Protein AF-A0A3R7DXI3-F1 (afdb_monomer)

Organism: Aphanomyces astaci (NCBI:txid112090)

Foldseek 3Di:
DVVVVVVVLVVCVVPQADLAAEEDEDDDPVCCCVPDAVSVYKHKYFPPCVPPVCLVQPDPVNCCVPFQQPKAKKFWAQAPDAQAWDWDFDFDFDDPPPDPGDTDGDTDTDGHHTDIDIDGVNVQVVLCPDPLRQTHIDHPDPDQWFAWDDDDDFDDDDDDPVVRPRRPPGDGDDDPDPDDDDDDNADLVDGPCVVVVCSVSDDDHDDDDYHRMDMDNGPPDDDDDDDRGPIDTTHHD

Secondary structure (DSSP, 8-state):
-HHHHHHHHHHHHHHTS-SS-EEEE---HHHHIIIIITTT--EEEESTTTT-THHHH-SHHHHHHHHTT-EEEEEEESSS-SSEEEEEEEEEE--TTTS---EEEEEEEEEE-PEEEEEEHHHHHHHHH-TT-SSEEE-----S---EEEEEEE----TT-TTPPP-TT--PPPP------------TTS--TTT-GGGGG-------PPTT-EEE--TT-------SEEEEE----

Nearest PDB structures (foldseek):
  4qsz-assembly3_A  TM=7.345E-01  e=1.339E-11  Escherichia coli K-12
  4qu2-assembly1_A  TM=7.329E-01  e=3.381E-11  Mus musculus
  5nfo-assembly1_A  TM=7.356E-01  e=5.541E-11  Homo sapiens
  4qsz-assembly2_B  TM=7.133E-01  e=1.237E-10  Escherichia coli K-12
  5nfn-assembly1_B  TM=7.107E-01  e=1.791E-10  Homo sapiens

Sequence (237 aa):
MEQVFEQLSEDSKDFWTPRSIARIPQPTPLEFYRNYVSKNIPVIITNAMDSWPAMAKWTNEYLVDTLGETQVTVDVTPFGYGDAVVRHSIVHTWHPLTHPFQTTVGTDNVFVMPEERSMSFRDFLAILHDPCFDGVPYLSHQVHTSMSTHMKRLLSLPSRDPHMPVHPFTSIAMQDNNDLTPWIPVNPLHPQVEKYPLTKHLQPLVVTLEAGETLYLPSLWYHRATQLTETVAVNYW

InterPro domains:
  IPR003347 JmjC domain [PS51184] (114-237)
  IPR014710 RmlC-like jelly roll fold [G3DSA:2.60.120.10] (155-237)
  IPR041667 Cupin-like domain 8 [PF13621] (29-156)
  IPR041667 Cupin-like domain 8 [PF13621] (178-237)

Radius of gyration: 21.69 Å; Cα contacts (8 Å, |Δi|>4): 315; chains: 1; bounding box: 55×33×63 Å

Solvent-accessible surface area (backbone atoms only — not comparable to full-atom values): 15000 Å² total; per-residue (Å²): 110,68,69,56,54,53,49,51,53,51,50,43,48,77,76,68,50,71,94,62,76,51,78,40,65,72,64,55,73,66,54,42,37,68,70,21,60,80,63,62,44,52,36,33,31,34,70,72,35,76,86,41,66,60,81,81,49,74,42,71,68,48,46,39,74,75,37,20,85,41,77,40,63,34,32,34,20,57,78,68,57,56,78,33,68,43,82,42,80,42,74,48,76,62,68,78,88,81,50,79,90,51,77,48,78,44,77,43,79,40,80,36,70,50,48,78,41,81,43,33,43,41,56,50,53,52,50,66,69,37,90,80,50,70,40,34,66,45,78,74,70,85,52,91,38,58,43,42,44,77,47,96,46,81,52,78,77,62,86,80,52,94,76,58,77,79,33,93,87,48,74,91,78,86,72,101,65,90,80,84,78,93,72,78,81,71,47,87,92,63,62,54,40,93,84,40,61,74,52,75,71,66,76,84,84,84,83,84,84,53,63,44,36,41,75,49,75,40,89,92,63,87,82,82,88,82,62,60,35,50,66,49,50,57,34,86,132

pLDDT: mean 78.04, std 19.36, range [23.91, 98.38]

Mean predicted aligned error: 9.8 Å

Structure (mmCIF, N/CA/C/O backbone):
data_AF-A0A3R7DXI3-F1
#
_entry.id   AF-A0A3R7DXI3-F1
#
loop_
_atom_site.group_PDB
_atom_site.id
_atom_site.type_symbol
_atom_site.label_atom_id
_atom_site.label_alt_id
_atom_site.label_comp_id
_atom_site.label_asym_id
_atom_site.label_entity_id
_atom_site.label_seq_id
_atom_site.pdbx_PDB_ins_code
_atom_site.Cartn_x
_atom_site.Cartn_y
_atom_site.Cartn_z
_atom_site.occupancy
_atom_site.B_iso_or_equiv
_atom_site.auth_seq_id
_atom_site.auth_comp_id
_atom_site.auth_asym_id
_atom_site.auth_atom_id
_atom_site.pdbx_PDB_model_num
ATOM 1 N N . MET A 1 1 ? 32.280 9.862 7.379 1.00 73.00 1 MET A N 1
ATOM 2 C CA . MET A 1 1 ? 30.866 10.147 7.053 1.00 73.00 1 MET A CA 1
ATOM 3 C C . MET A 1 1 ? 30.046 8.862 7.066 1.00 73.00 1 MET A C 1
ATOM 5 O O . MET A 1 1 ? 29.070 8.819 7.789 1.00 73.00 1 MET A O 1
ATOM 9 N N . GLU A 1 2 ? 30.480 7.799 6.382 1.00 77.50 2 GLU A N 1
ATOM 10 C CA . GLU A 1 2 ? 29.805 6.486 6.394 1.00 77.50 2 GLU A CA 1
ATOM 11 C C . GLU A 1 2 ? 29.587 5.912 7.806 1.00 77.50 2 GLU A C 1
ATOM 13 O O . GLU A 1 2 ? 28.449 5.673 8.181 1.00 77.50 2 GLU A O 1
ATOM 18 N N . GLN A 1 3 ? 30.629 5.857 8.645 1.00 85.00 3 GLN A N 1
ATOM 19 C CA . GLN A 1 3 ? 30.520 5.427 10.053 1.00 85.00 3 GLN A CA 1
ATOM 20 C C . GLN A 1 3 ? 29.476 6.211 10.869 1.00 85.00 3 GLN A C 1
ATOM 22 O O . GLN A 1 3 ? 28.871 5.667 11.784 1.00 85.00 3 GLN A O 1
ATOM 27 N N . VAL A 1 4 ? 29.254 7.491 10.546 1.00 86.69 4 VAL A N 1
ATOM 28 C CA . VAL A 1 4 ? 28.257 8.325 11.240 1.00 86.69 4 VAL A CA 1
ATOM 29 C C . VAL A 1 4 ? 26.845 7.916 10.831 1.00 86.69 4 VAL A C 1
ATOM 31 O O . VAL A 1 4 ? 25.963 7.864 11.680 1.00 86.69 4 VAL A O 1
ATOM 34 N N . PHE A 1 5 ? 26.623 7.597 9.553 1.00 81.31 5 PHE A N 1
ATOM 35 C CA . PHE A 1 5 ? 25.333 7.091 9.084 1.00 81.31 5 PHE A CA 1
ATOM 36 C C . PHE A 1 5 ? 25.053 5.674 9.581 1.00 81.31 5 PHE A C 1
ATOM 38 O O . PHE A 1 5 ? 23.912 5.376 9.922 1.00 81.31 5 PHE A O 1
ATOM 45 N N . GLU A 1 6 ? 26.080 4.827 9.666 1.00 85.19 6 GLU A N 1
ATOM 46 C CA . GLU A 1 6 ? 25.963 3.505 10.284 1.00 85.19 6 GLU A CA 1
ATOM 47 C C . GLU A 1 6 ? 25.570 3.645 11.764 1.00 85.19 6 GLU A C 1
ATOM 49 O O . GLU A 1 6 ? 24.557 3.082 12.169 1.00 85.19 6 GLU A O 1
ATOM 54 N N . GLN A 1 7 ? 26.277 4.475 12.541 1.00 88.81 7 GLN A N 1
ATOM 55 C CA . GLN A 1 7 ? 25.940 4.715 13.949 1.00 88.81 7 GLN A CA 1
ATOM 56 C C . GLN A 1 7 ? 24.537 5.308 14.118 1.00 88.81 7 GLN A C 1
ATOM 58 O O . GLN A 1 7 ? 23.769 4.820 14.937 1.00 88.81 7 GLN A O 1
ATOM 63 N N . LEU A 1 8 ? 24.166 6.313 13.316 1.00 85.69 8 LEU A N 1
ATOM 64 C CA . LEU A 1 8 ? 22.824 6.897 13.352 1.00 85.69 8 LEU A CA 1
ATOM 65 C C . LEU A 1 8 ? 21.745 5.853 13.036 1.00 85.69 8 LEU A C 1
ATOM 67 O O . LEU A 1 8 ? 20.673 5.880 13.640 1.00 85.69 8 LEU A O 1
ATOM 71 N N . SER A 1 9 ? 22.012 4.945 12.092 1.00 85.00 9 SER A N 1
ATOM 72 C CA . SER A 1 9 ? 21.106 3.843 11.773 1.00 85.00 9 SER A CA 1
ATOM 73 C C . SER A 1 9 ? 20.936 2.904 12.966 1.00 85.00 9 SER A C 1
ATOM 75 O O . SER A 1 9 ? 19.801 2.570 13.290 1.00 85.00 9 SER A O 1
ATOM 77 N N . GLU A 1 10 ? 22.023 2.524 13.642 1.00 86.94 10 GLU A N 1
ATOM 78 C CA . GLU A 1 10 ? 21.968 1.678 14.843 1.00 86.94 10 GLU A CA 1
ATOM 79 C C . GLU A 1 10 ? 21.270 2.377 16.022 1.00 86.94 10 GLU A C 1
ATOM 81 O O . GLU A 1 10 ? 20.327 1.825 16.585 1.00 86.94 10 GLU A O 1
ATOM 86 N N . ASP A 1 11 ? 21.602 3.635 16.317 1.00 90.50 11 ASP A N 1
ATOM 87 C CA . ASP A 1 11 ? 20.950 4.405 17.385 1.00 90.50 11 ASP A CA 1
ATOM 88 C C . ASP A 1 11 ? 19.443 4.567 17.123 1.00 90.50 11 ASP A C 1
ATOM 90 O O . ASP A 1 11 ? 18.608 4.406 18.016 1.00 90.50 11 ASP A O 1
ATOM 94 N N . SER A 1 12 ? 19.061 4.838 15.870 1.00 86.44 12 SER A N 1
ATOM 95 C CA . SER A 1 12 ? 17.647 4.943 15.490 1.00 86.44 12 SER A CA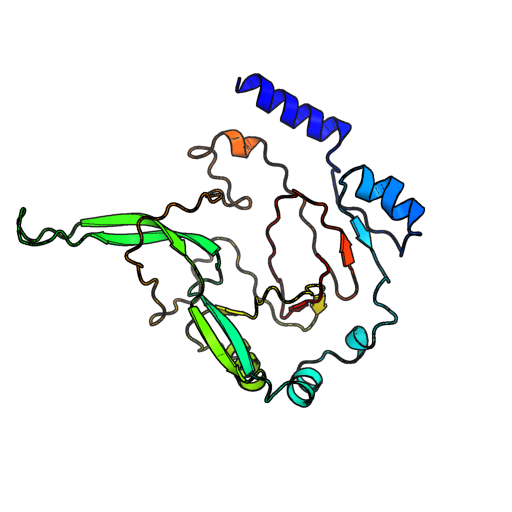 1
ATOM 96 C C . SER A 1 12 ? 16.904 3.620 15.685 1.00 86.44 12 SER A C 1
ATOM 98 O O . SER A 1 12 ? 15.709 3.635 15.989 1.00 86.44 12 SER A O 1
ATOM 100 N N . LYS A 1 13 ? 17.576 2.475 15.527 1.00 82.69 13 LYS A N 1
ATOM 101 C CA . LYS A 1 13 ? 16.990 1.150 15.783 1.00 82.69 13 LYS A CA 1
ATOM 102 C C . LYS A 1 13 ? 16.819 0.886 17.273 1.00 82.69 13 LYS A C 1
ATOM 104 O O . LYS A 1 13 ? 15.782 0.366 17.675 1.00 82.69 13 LYS A O 1
ATOM 109 N N . ASP A 1 14 ? 17.804 1.258 18.080 1.00 86.88 14 ASP A N 1
ATOM 110 C CA . ASP A 1 14 ? 17.789 0.978 19.515 1.00 86.88 14 ASP A CA 1
ATOM 111 C C . ASP A 1 14 ? 16.786 1.849 20.279 1.00 86.88 14 ASP A C 1
ATOM 113 O O . ASP A 1 14 ? 16.153 1.373 21.225 1.00 86.88 14 ASP A O 1
ATOM 117 N N . PHE A 1 15 ? 16.603 3.107 19.863 1.00 86.38 15 PHE A N 1
ATOM 118 C CA . PHE A 1 15 ? 15.808 4.075 20.625 1.00 86.38 15 PHE A CA 1
ATOM 119 C C . PHE A 1 15 ? 14.428 4.391 20.048 1.00 86.38 15 PHE A C 1
ATOM 121 O O . PHE A 1 15 ? 13.527 4.746 20.812 1.00 86.38 15 PHE A O 1
ATOM 128 N N . TRP A 1 16 ? 14.249 4.314 18.727 1.00 86.38 16 TRP A N 1
ATOM 129 C CA . TRP A 1 16 ? 13.057 4.863 18.071 1.00 86.38 16 TRP A CA 1
ATOM 130 C C . TRP A 1 16 ? 12.286 3.845 17.229 1.00 86.38 16 TRP A C 1
ATOM 132 O O . TRP A 1 16 ? 11.064 3.744 17.357 1.00 86.38 16 TRP A O 1
ATOM 142 N N . THR A 1 17 ? 12.979 3.085 16.381 1.00 83.12 17 THR A N 1
ATOM 143 C CA . THR A 1 17 ? 12.336 2.205 15.401 1.00 83.12 17 THR A CA 1
ATOM 144 C C . THR A 1 17 ? 11.683 1.022 16.117 1.00 83.12 17 THR A C 1
ATOM 146 O O . THR A 1 17 ? 12.371 0.253 16.794 1.00 83.12 17 THR A O 1
ATOM 149 N N . PRO A 1 18 ? 10.362 0.820 15.988 1.00 86.19 18 PRO A N 1
ATOM 150 C CA . PRO A 1 18 ? 9.718 -0.328 16.604 1.00 86.19 18 PRO A CA 1
ATOM 151 C C . PRO A 1 18 ? 10.205 -1.619 15.935 1.00 86.19 18 PRO A C 1
ATOM 153 O O . PRO A 1 18 ? 10.337 -1.679 14.720 1.00 86.19 18 PRO A O 1
ATOM 156 N N . ARG A 1 19 ? 10.415 -2.690 16.709 1.00 86.81 19 ARG A N 1
ATOM 157 C CA . ARG A 1 19 ? 10.810 -4.009 16.163 1.00 86.81 19 ARG A CA 1
ATOM 158 C C . ARG A 1 19 ? 9.666 -4.752 15.464 1.00 86.81 19 ARG A C 1
ATOM 160 O O . ARG A 1 19 ? 9.894 -5.733 14.768 1.00 86.81 19 ARG A O 1
ATOM 167 N N . SER A 1 20 ? 8.432 -4.319 15.703 1.00 90.19 20 SER A N 1
ATOM 168 C CA . SER A 1 20 ? 7.214 -4.860 15.100 1.00 90.19 20 SER A CA 1
ATOM 169 C C . SER A 1 20 ? 6.115 -3.803 15.139 1.00 90.19 20 SER A C 1
ATOM 171 O O . SER A 1 20 ? 6.143 -2.919 15.997 1.00 90.19 20 SER A O 1
ATOM 173 N N . ILE A 1 21 ? 5.143 -3.900 14.236 1.00 92.62 21 ILE A N 1
ATOM 174 C CA . ILE A 1 21 ? 3.999 -2.987 14.213 1.00 92.62 21 ILE A CA 1
ATOM 175 C C . ILE A 1 21 ? 2.939 -3.506 15.187 1.00 92.62 21 ILE A C 1
ATOM 177 O O . ILE A 1 21 ? 2.447 -4.628 15.050 1.00 92.62 21 ILE A O 1
ATOM 181 N N . ALA A 1 22 ? 2.606 -2.692 16.189 1.00 95.62 22 ALA A N 1
ATOM 182 C CA . ALA A 1 22 ? 1.600 -3.039 17.185 1.00 95.62 22 ALA A CA 1
ATOM 183 C C . ALA A 1 22 ? 0.188 -3.054 16.577 1.00 95.62 22 ALA A C 1
ATOM 185 O O . ALA A 1 22 ? -0.103 -2.298 15.651 1.00 95.62 22 ALA A O 1
ATOM 186 N N . ARG A 1 23 ? -0.690 -3.881 17.152 1.00 97.19 23 ARG A N 1
ATOM 187 C CA . ARG A 1 23 ? -2.136 -3.892 16.900 1.00 97.19 23 ARG A CA 1
ATOM 188 C C . ARG A 1 23 ? -2.865 -3.415 18.144 1.00 97.19 23 ARG A C 1
ATOM 190 O O . ARG A 1 23 ? -2.630 -3.956 19.224 1.00 97.19 23 ARG A O 1
ATOM 197 N N . ILE A 1 24 ? -3.725 -2.417 18.001 1.00 97.00 24 ILE A N 1
ATOM 198 C CA . ILE A 1 24 ? -4.503 -1.841 19.102 1.00 97.00 24 ILE A CA 1
ATOM 199 C C . ILE A 1 24 ? -5.972 -1.695 18.704 1.00 97.00 24 ILE A C 1
ATOM 201 O O . ILE A 1 24 ? -6.239 -1.462 17.529 1.00 97.00 24 ILE A O 1
ATOM 205 N N . PRO A 1 25 ? -6.926 -1.762 19.650 1.00 95.94 25 PRO A N 1
ATOM 206 C CA . PRO A 1 25 ? -8.286 -1.307 19.379 1.00 95.94 25 PRO A CA 1
ATOM 207 C C . PRO A 1 25 ? -8.305 0.205 19.121 1.00 95.94 25 PRO A C 1
ATOM 209 O O . PRO A 1 25 ? -7.321 0.901 19.382 1.00 95.94 25 PRO A O 1
ATOM 212 N N . GLN A 1 26 ? -9.442 0.721 18.653 1.00 93.88 26 GLN A N 1
ATOM 213 C CA . GLN A 1 26 ? -9.630 2.144 18.371 1.00 93.88 26 GLN A CA 1
ATOM 214 C C . GLN A 1 26 ? -9.197 3.042 19.557 1.00 93.88 26 GLN A C 1
ATOM 216 O O . GLN A 1 26 ? -9.842 3.016 20.609 1.00 93.88 26 GLN A O 1
ATOM 221 N N . PRO A 1 27 ? -8.118 3.839 19.410 1.00 96.06 27 PRO A N 1
ATOM 222 C CA . PRO A 1 27 ? -7.635 4.719 20.471 1.00 96.06 27 PRO A CA 1
ATOM 223 C C . PRO A 1 27 ? -8.471 5.999 20.566 1.00 96.06 27 PRO A C 1
ATOM 225 O O . PRO A 1 27 ? -9.091 6.434 19.592 1.00 96.06 27 PRO A O 1
ATOM 228 N N . THR A 1 28 ? -8.415 6.683 21.711 1.00 97.38 28 THR A N 1
ATOM 229 C CA . THR A 1 28 ? -8.866 8.083 21.767 1.00 97.38 28 THR A CA 1
ATOM 230 C C . THR A 1 28 ? -7.930 8.987 20.945 1.00 97.38 28 THR A C 1
ATOM 232 O O . THR A 1 28 ? -6.746 8.668 20.793 1.00 97.38 28 THR A O 1
ATOM 235 N N . PRO A 1 29 ? -8.388 10.162 20.461 1.00 97.88 29 PRO A N 1
ATOM 236 C CA . PRO A 1 29 ? -7.526 11.084 19.713 1.00 97.88 29 PRO A CA 1
ATOM 237 C C . PRO A 1 29 ? -6.240 11.477 20.459 1.00 97.88 29 PRO A C 1
ATOM 239 O O . PRO A 1 29 ? -5.170 11.561 19.857 1.00 97.88 29 PRO A O 1
ATOM 242 N N . LEU A 1 30 ? -6.322 11.670 21.781 1.00 98.31 30 LEU A N 1
ATOM 243 C CA . LEU A 1 30 ? -5.166 12.019 22.610 1.00 98.31 30 LEU A CA 1
ATOM 244 C C . LEU A 1 30 ? -4.158 10.867 22.708 1.00 98.31 30 LEU A C 1
ATOM 246 O O . LEU A 1 30 ? -2.953 11.096 22.609 1.00 98.31 30 LEU A O 1
ATOM 250 N N . GLU A 1 31 ? -4.632 9.635 22.901 1.00 98.19 31 GLU A N 1
ATOM 251 C CA . GLU A 1 31 ? -3.766 8.453 22.935 1.00 98.19 31 GLU A CA 1
ATOM 252 C C . GLU A 1 31 ? -3.105 8.216 21.586 1.00 98.19 31 GLU A C 1
ATOM 254 O O . GLU A 1 31 ? -1.897 7.984 21.542 1.00 98.19 31 GLU A O 1
ATOM 259 N N . PHE A 1 32 ? -3.872 8.333 20.500 1.00 97.75 32 PHE A N 1
ATOM 260 C CA . PHE A 1 32 ? -3.355 8.188 19.148 1.00 97.75 32 PHE A CA 1
ATOM 261 C C . PHE A 1 32 ? -2.238 9.195 18.871 1.00 97.75 32 PHE A C 1
ATOM 263 O O . PHE A 1 32 ? -1.136 8.815 18.464 1.00 97.75 32 PHE A O 1
ATOM 270 N N . TYR A 1 33 ? -2.486 10.471 19.183 1.00 98.38 33 TYR A N 1
ATOM 271 C CA . TYR A 1 33 ? -1.501 11.519 18.971 1.00 98.38 33 TYR A CA 1
ATOM 272 C C . TYR A 1 33 ? -0.240 11.298 19.812 1.00 98.38 33 TYR A C 1
ATOM 274 O O . TYR A 1 33 ? 0.858 11.234 19.267 1.00 98.38 33 TYR A O 1
ATOM 282 N N . ARG A 1 34 ? -0.392 11.131 21.132 1.00 98.06 34 ARG A N 1
ATOM 283 C CA . ARG A 1 34 ? 0.728 11.007 22.080 1.00 98.06 34 ARG A CA 1
ATOM 284 C C . ARG A 1 34 ? 1.579 9.761 21.837 1.00 98.06 34 ARG A C 1
ATOM 286 O O . ARG A 1 34 ? 2.792 9.790 22.046 1.00 98.06 34 ARG A O 1
ATOM 293 N N . ASN A 1 35 ? 0.945 8.640 21.501 1.00 96.50 35 ASN A N 1
ATOM 294 C CA . ASN A 1 35 ? 1.631 7.353 21.456 1.00 96.50 35 ASN A CA 1
ATOM 295 C C . ASN A 1 35 ? 2.174 7.016 20.062 1.00 96.50 35 ASN A C 1
ATOM 297 O O . ASN A 1 35 ? 3.165 6.294 19.998 1.00 96.50 35 ASN A O 1
ATOM 301 N N . TYR A 1 36 ? 1.579 7.549 18.988 1.00 96.06 36 TYR A N 1
ATOM 302 C CA . TYR A 1 36 ? 1.916 7.161 17.613 1.00 96.06 36 TYR A CA 1
ATOM 303 C C . TYR A 1 36 ? 2.258 8.356 16.730 1.00 96.06 36 TYR A C 1
ATOM 305 O O . TYR A 1 36 ? 3.366 8.406 16.198 1.00 96.06 36 TYR A O 1
ATOM 313 N N . VAL A 1 37 ? 1.374 9.354 16.616 1.00 96.81 37 VAL A N 1
ATOM 314 C CA . VAL A 1 37 ? 1.595 10.488 15.697 1.00 96.81 37 VAL A CA 1
ATOM 315 C C . VAL A 1 37 ? 2.815 11.311 16.100 1.00 96.81 37 VAL A C 1
ATOM 317 O O . VAL A 1 37 ? 3.744 11.449 15.309 1.00 96.81 37 VAL A O 1
ATOM 320 N N . SER A 1 38 ? 2.871 11.789 17.347 1.00 96.81 38 SER A N 1
ATOM 321 C CA . SER A 1 38 ? 3.967 12.635 17.838 1.00 96.81 38 SER A CA 1
ATOM 322 C C . SER A 1 38 ? 5.306 11.905 17.912 1.00 96.81 38 SER A C 1
ATOM 324 O O . SER A 1 38 ? 6.350 12.542 18.005 1.00 96.81 38 SER A O 1
ATOM 326 N N . LYS A 1 39 ? 5.276 10.569 17.919 1.00 95.00 39 LYS A N 1
ATOM 327 C CA . LYS A 1 39 ? 6.467 9.717 17.918 1.00 95.00 39 LYS A CA 1
ATOM 328 C C . LYS A 1 39 ? 6.825 9.213 16.522 1.00 95.00 39 LYS A C 1
ATOM 330 O O . LYS A 1 39 ? 7.866 8.590 16.386 1.00 95.00 39 LYS A O 1
ATOM 335 N N . ASN A 1 40 ? 5.992 9.476 15.511 1.00 94.94 40 ASN A N 1
ATOM 336 C CA . ASN A 1 40 ? 6.144 8.974 14.145 1.00 94.94 40 ASN A CA 1
ATOM 337 C C . ASN A 1 40 ? 6.261 7.431 14.081 1.00 94.94 40 ASN A C 1
ATOM 339 O O . ASN A 1 40 ? 7.052 6.887 13.323 1.00 94.94 40 ASN A O 1
ATOM 343 N N . ILE A 1 41 ? 5.465 6.717 14.885 1.00 94.38 41 ILE A N 1
ATOM 344 C CA . ILE A 1 41 ? 5.487 5.246 14.980 1.00 94.38 41 ILE A CA 1
ATOM 345 C C . ILE A 1 41 ? 4.246 4.657 14.288 1.00 94.38 41 ILE A C 1
ATOM 347 O O . ILE A 1 41 ? 3.133 5.069 14.629 1.00 94.38 41 ILE A O 1
ATOM 351 N N . PRO A 1 42 ? 4.395 3.693 13.357 1.00 94.56 42 PRO A N 1
ATOM 352 C CA . PRO A 1 42 ? 3.268 3.035 12.707 1.00 94.56 42 PRO A CA 1
ATOM 353 C C . PRO A 1 42 ? 2.499 2.142 13.679 1.00 94.56 42 PRO A C 1
ATOM 355 O O . PRO A 1 42 ? 3.070 1.545 14.596 1.00 94.56 42 PRO A O 1
ATOM 358 N N . VAL A 1 43 ? 1.195 2.009 13.452 1.00 96.00 43 VAL A N 1
ATOM 359 C CA . VAL A 1 43 ? 0.330 1.135 14.251 1.00 96.00 43 VAL A CA 1
ATOM 360 C C . VAL A 1 43 ? -0.842 0.629 13.427 1.00 96.00 43 VAL A C 1
ATOM 362 O O . VAL A 1 43 ? -1.369 1.351 12.585 1.00 96.00 43 VAL A O 1
ATOM 365 N N . ILE A 1 44 ? -1.263 -0.603 13.688 1.00 96.62 44 ILE A N 1
ATOM 366 C CA . ILE A 1 44 ? -2.517 -1.142 13.176 1.00 96.62 44 ILE A CA 1
ATOM 367 C C . ILE A 1 44 ? -3.620 -0.898 14.199 1.00 96.62 44 ILE A C 1
ATOM 369 O O . ILE A 1 44 ? -3.499 -1.271 15.366 1.00 96.62 44 ILE A O 1
ATOM 373 N N . ILE A 1 45 ? -4.708 -0.295 13.743 1.00 96.69 45 ILE A N 1
ATOM 374 C CA . ILE A 1 45 ? -5.926 -0.078 14.506 1.00 96.69 45 ILE A CA 1
ATOM 375 C C . ILE A 1 45 ? -6.926 -1.156 14.086 1.00 96.69 45 ILE A C 1
ATOM 377 O O . ILE A 1 45 ? -7.340 -1.219 12.929 1.00 96.69 45 ILE A O 1
ATOM 381 N N . THR A 1 46 ? -7.295 -2.020 15.023 1.00 95.00 46 THR A N 1
ATOM 382 C CA . THR A 1 46 ? -8.314 -3.051 14.842 1.00 95.00 46 THR A CA 1
ATOM 383 C C . THR A 1 46 ? -9.695 -2.492 15.174 1.00 95.00 46 THR A C 1
ATOM 385 O O . THR A 1 46 ? -9.831 -1.539 15.949 1.00 95.00 46 THR A O 1
ATOM 388 N N . ASN A 1 47 ? -10.732 -3.095 14.591 1.00 88.56 47 ASN A N 1
ATOM 389 C CA . ASN A 1 47 ? -12.147 -2.798 14.843 1.00 88.56 47 ASN A CA 1
ATOM 390 C C . ASN A 1 47 ? -12.595 -1.368 14.471 1.00 88.56 47 ASN A C 1
ATOM 392 O O . ASN A 1 47 ? -13.720 -0.969 14.767 1.00 88.56 47 ASN A O 1
ATOM 396 N N . ALA A 1 48 ? -11.742 -0.574 13.813 1.00 87.12 48 ALA A N 1
ATOM 397 C CA . ALA A 1 48 ? -12.073 0.792 13.395 1.00 87.12 48 ALA A CA 1
ATOM 398 C C . ALA A 1 48 ? -13.182 0.833 12.327 1.00 87.12 48 ALA A C 1
ATOM 400 O O . ALA A 1 48 ? -13.843 1.857 12.151 1.00 87.12 48 ALA A O 1
ATOM 401 N N . MET A 1 49 ? -13.381 -0.289 11.632 1.00 88.25 49 MET A N 1
ATOM 402 C CA . MET A 1 49 ? -14.266 -0.419 10.476 1.00 88.25 49 MET A CA 1
ATOM 403 C C . MET A 1 49 ? -15.503 -1.258 10.737 1.00 88.25 49 MET A C 1
ATOM 405 O O . MET A 1 49 ? -16.327 -1.391 9.841 1.00 88.25 49 MET A O 1
ATOM 409 N N . ASP A 1 50 ? -15.666 -1.823 11.932 1.00 88.56 50 ASP A N 1
ATOM 410 C CA . ASP A 1 50 ? -16.738 -2.789 12.207 1.00 88.56 50 ASP A CA 1
ATOM 411 C C . ASP A 1 50 ? -18.136 -2.204 11.946 1.00 88.56 50 ASP A C 1
ATOM 413 O O . ASP A 1 50 ? -19.072 -2.922 11.602 1.00 88.56 50 ASP A O 1
ATOM 417 N N . SER A 1 51 ? -18.279 -0.883 12.077 1.00 90.38 51 SER A N 1
ATOM 418 C CA . SER A 1 51 ? -19.521 -0.149 11.815 1.00 90.38 51 SER A CA 1
ATOM 419 C C . SER A 1 51 ? -19.735 0.231 10.345 1.00 90.38 51 SER A C 1
ATOM 421 O O . SER A 1 51 ? -20.804 0.736 9.994 1.00 90.38 51 SER A O 1
ATOM 423 N N . TRP A 1 52 ? -18.748 0.023 9.471 1.00 92.50 52 TRP A N 1
ATOM 424 C CA . TRP A 1 52 ? -18.826 0.447 8.080 1.00 92.50 52 TRP A CA 1
ATOM 425 C C . TRP A 1 52 ? -19.651 -0.540 7.256 1.00 92.50 52 TRP A C 1
ATOM 427 O O . TRP A 1 52 ? -19.326 -1.729 7.214 1.00 92.50 52 TRP A O 1
ATOM 437 N N . PRO A 1 53 ? -20.652 -0.067 6.487 1.00 93.69 53 PRO A N 1
ATOM 438 C CA . PRO A 1 53 ? -21.428 -0.938 5.607 1.00 93.69 53 PRO A CA 1
ATOM 439 C C . PRO A 1 53 ? -20.568 -1.706 4.597 1.00 93.69 53 PRO A C 1
ATOM 441 O O . PRO A 1 53 ? -20.950 -2.799 4.191 1.00 93.69 53 PRO A O 1
ATOM 444 N N . ALA A 1 54 ? -19.413 -1.151 4.210 1.00 90.25 54 ALA A N 1
ATOM 445 C CA . ALA A 1 54 ? -18.457 -1.777 3.300 1.00 90.25 54 ALA A CA 1
ATOM 446 C C . ALA A 1 54 ? -18.030 -3.177 3.765 1.00 90.25 54 ALA A C 1
ATOM 448 O O . ALA A 1 54 ? -17.971 -4.085 2.942 1.00 90.25 54 ALA A O 1
ATOM 449 N N . MET A 1 55 ? -17.856 -3.383 5.077 1.00 90.50 55 MET A N 1
ATOM 450 C CA . MET A 1 55 ? -17.435 -4.672 5.641 1.00 90.50 55 MET A CA 1
ATOM 451 C C . MET A 1 55 ? -18.421 -5.809 5.357 1.00 90.50 55 MET A C 1
ATOM 453 O O . MET A 1 55 ? -18.019 -6.967 5.294 1.00 90.50 55 MET A O 1
ATOM 457 N N . ALA A 1 56 ? -19.703 -5.485 5.178 1.00 91.75 56 ALA A N 1
ATOM 458 C CA . ALA A 1 56 ? -20.743 -6.455 4.847 1.00 91.75 56 ALA A CA 1
ATOM 459 C C . ALA A 1 56 ? -21.148 -6.424 3.366 1.00 91.75 56 ALA A C 1
ATOM 461 O O . ALA A 1 56 ? -21.658 -7.417 2.853 1.00 91.75 56 ALA A O 1
ATOM 462 N N . LYS A 1 57 ? -20.989 -5.278 2.696 1.00 93.81 57 LYS A N 1
ATOM 463 C CA . LYS A 1 57 ? -21.530 -5.055 1.352 1.00 93.81 57 LYS A CA 1
ATOM 464 C C . LYS A 1 57 ? -20.533 -5.284 0.235 1.00 93.81 57 LYS A C 1
ATOM 466 O O . LYS A 1 57 ? -20.968 -5.683 -0.830 1.00 93.81 57 LYS A O 1
ATOM 471 N N . TRP A 1 58 ? -19.250 -4.984 0.418 1.00 93.50 58 TRP A N 1
ATOM 472 C CA . TRP A 1 58 ? -18.290 -4.937 -0.689 1.00 93.50 58 TRP A CA 1
ATOM 473 C C . TRP A 1 58 ? -17.840 -6.332 -1.128 1.00 93.50 58 TRP A C 1
ATOM 475 O O . TRP A 1 58 ? -16.718 -6.757 -0.877 1.00 93.50 58 TRP A O 1
ATOM 485 N N . THR A 1 59 ? -18.748 -7.034 -1.798 1.00 91.62 59 THR A N 1
ATOM 486 C CA . THR A 1 59 ? -18.455 -8.214 -2.609 1.00 91.62 59 THR A CA 1
ATOM 487 C C . THR A 1 59 ? -18.351 -7.816 -4.080 1.00 91.62 59 THR A C 1
ATOM 489 O O . THR A 1 59 ? -18.851 -6.760 -4.477 1.00 91.62 59 THR A O 1
ATOM 492 N N . ASN A 1 60 ? -17.759 -8.671 -4.912 1.00 90.62 60 ASN A N 1
ATOM 493 C CA . ASN A 1 60 ? -17.681 -8.436 -6.354 1.00 90.62 60 ASN A CA 1
ATOM 494 C C . ASN A 1 60 ? -19.065 -8.236 -6.975 1.00 90.62 60 ASN A C 1
ATOM 496 O O . ASN A 1 60 ? -19.243 -7.333 -7.783 1.00 90.62 60 ASN A O 1
ATOM 500 N N . GLU A 1 61 ? -20.070 -9.004 -6.553 1.00 93.00 61 GLU A N 1
ATOM 501 C CA . GLU A 1 61 ? -21.444 -8.864 -7.042 1.00 93.00 61 GLU A CA 1
ATOM 502 C C . GLU A 1 61 ? -22.017 -7.486 -6.707 1.00 93.00 61 GLU A C 1
ATOM 504 O O . GLU A 1 61 ? -22.562 -6.819 -7.582 1.00 93.00 61 GLU A O 1
ATOM 509 N N . TYR A 1 62 ? -21.854 -7.034 -5.460 1.00 94.44 62 TYR A N 1
ATOM 510 C CA . TYR A 1 62 ? -22.315 -5.712 -5.040 1.00 94.44 62 TYR A CA 1
ATOM 511 C C . TYR A 1 62 ? -21.592 -4.592 -5.788 1.00 94.44 62 TYR A C 1
ATOM 513 O O . TYR A 1 62 ? -22.223 -3.621 -6.203 1.00 94.44 62 TYR A O 1
ATOM 521 N N . LEU A 1 63 ? -20.273 -4.708 -5.958 1.00 93.62 63 LEU A N 1
ATOM 522 C CA . LEU A 1 63 ? -19.477 -3.697 -6.649 1.00 93.62 63 LEU A CA 1
ATOM 523 C C . LEU A 1 63 ? -19.826 -3.643 -8.138 1.00 93.62 63 LEU A C 1
ATOM 525 O O . LEU A 1 63 ? -19.950 -2.554 -8.683 1.00 93.62 63 LEU A O 1
ATOM 529 N N . VAL A 1 64 ? -20.067 -4.782 -8.784 1.00 93.94 64 VAL A N 1
ATOM 530 C CA . VAL A 1 64 ? -20.546 -4.832 -10.171 1.00 93.94 64 VAL A CA 1
ATOM 531 C C . VAL A 1 64 ? -21.953 -4.246 -10.306 1.00 93.94 64 VAL A C 1
ATOM 533 O O . VAL A 1 64 ? -22.207 -3.508 -11.254 1.00 93.94 64 VAL A O 1
ATOM 536 N N . ASP A 1 65 ? -22.868 -4.549 -9.386 1.00 97.00 65 ASP A N 1
ATOM 537 C CA . ASP A 1 65 ? -24.231 -3.999 -9.401 1.00 97.00 65 ASP A CA 1
ATOM 538 C C . ASP A 1 65 ? -24.234 -2.479 -9.172 1.00 97.00 65 ASP A C 1
ATOM 540 O O . ASP A 1 65 ? -24.929 -1.733 -9.856 1.00 97.00 65 ASP A O 1
ATOM 544 N N . THR A 1 66 ? -23.389 -2.005 -8.252 1.00 95.94 66 THR A N 1
ATOM 545 C CA . THR A 1 66 ? -23.331 -0.590 -7.855 1.00 95.94 66 THR A CA 1
ATOM 546 C C . THR A 1 66 ? -22.508 0.264 -8.821 1.00 95.94 66 THR A C 1
ATOM 548 O O . THR A 1 66 ? -22.887 1.393 -9.121 1.00 95.94 66 THR A O 1
ATOM 551 N N . LEU A 1 67 ? -21.355 -0.241 -9.269 1.00 94.69 67 LEU A N 1
ATOM 552 C CA . LEU A 1 67 ? -20.340 0.517 -10.006 1.00 94.69 67 LEU A CA 1
ATOM 553 C C . LEU A 1 67 ? -20.110 0.005 -11.425 1.00 94.69 67 LEU A C 1
ATOM 555 O O . LEU A 1 67 ? -19.333 0.629 -12.133 1.00 94.69 67 LEU A O 1
ATOM 559 N N . GLY A 1 68 ? -20.751 -1.081 -11.865 1.00 95.12 68 GLY A N 1
ATOM 560 C CA . GLY A 1 68 ? -20.393 -1.789 -13.100 1.00 95.12 68 GLY A CA 1
ATOM 561 C C . GLY A 1 68 ? -20.233 -0.898 -14.332 1.00 95.12 68 GLY A C 1
ATOM 562 O O . GLY A 1 68 ? -19.250 -1.043 -15.048 1.00 95.12 68 GLY A O 1
ATOM 563 N N . GLU A 1 69 ? -21.135 0.065 -14.526 1.00 97.31 69 GLU A N 1
ATOM 564 C CA . GLU A 1 69 ? -21.123 0.992 -15.673 1.00 97.31 69 GLU A CA 1
ATOM 565 C C . GLU A 1 69 ? -20.275 2.258 -15.434 1.00 97.31 69 GLU A C 1
ATOM 567 O O . GLU A 1 69 ? -20.192 3.139 -16.288 1.00 97.31 69 GLU A O 1
ATOM 572 N N . THR A 1 70 ? -19.661 2.388 -14.257 1.00 96.25 70 THR A N 1
ATOM 573 C CA . THR A 1 70 ? -18.803 3.526 -13.913 1.00 96.25 70 THR A CA 1
ATOM 574 C C . THR A 1 70 ? -17.503 3.408 -14.685 1.00 96.25 70 THR A C 1
ATOM 576 O O . THR A 1 70 ? -16.810 2.396 -14.588 1.00 96.25 70 THR A O 1
ATOM 579 N N . GLN A 1 71 ? -17.153 4.457 -15.426 1.00 95.75 71 GLN A N 1
ATOM 580 C CA . GLN A 1 71 ? -15.855 4.542 -16.080 1.00 95.75 71 GLN A CA 1
ATOM 581 C C . GLN A 1 71 ? -14.761 4.736 -15.032 1.00 95.75 71 GLN A C 1
ATOM 583 O O . GLN A 1 71 ? -14.805 5.676 -14.238 1.00 95.75 71 GLN A O 1
ATOM 588 N N . VAL A 1 72 ? -13.769 3.858 -15.070 1.00 93.00 72 VAL A N 1
ATOM 589 C CA . VAL A 1 72 ? -12.578 3.895 -14.228 1.00 93.00 72 VAL A CA 1
ATOM 590 C C . VAL A 1 72 ? -11.333 3.922 -15.104 1.00 93.00 72 VAL A C 1
ATOM 592 O O . VAL A 1 72 ? -11.356 3.491 -16.260 1.00 93.00 72 VAL A O 1
ATOM 595 N N . THR A 1 73 ? -10.245 4.445 -14.551 1.00 92.25 73 THR A N 1
ATOM 596 C CA . THR A 1 73 ? -8.921 4.368 -15.165 1.00 92.25 73 THR A CA 1
ATOM 597 C C . THR A 1 73 ? -8.170 3.208 -14.532 1.00 92.25 73 THR A C 1
ATOM 599 O O . THR A 1 73 ? -7.953 3.196 -13.321 1.00 92.25 73 THR A O 1
ATOM 602 N N . VAL A 1 74 ? -7.820 2.229 -15.357 1.00 91.00 74 VAL A N 1
ATOM 603 C CA . VAL A 1 74 ? -7.120 1.001 -14.988 1.00 91.00 74 VAL A CA 1
ATOM 604 C C . VAL A 1 74 ? -5.681 1.097 -15.447 1.00 91.00 74 VAL A C 1
ATOM 606 O O . VAL A 1 74 ? -5.422 1.363 -16.620 1.00 91.00 74 VAL A O 1
ATOM 609 N N . ASP A 1 75 ? -4.770 0.809 -14.532 1.00 90.31 75 ASP A N 1
ATOM 610 C CA . ASP A 1 75 ? -3.354 0.665 -14.816 1.00 90.31 75 ASP A CA 1
ATOM 611 C C . ASP A 1 75 ? -3.075 -0.754 -15.294 1.00 90.31 75 ASP A C 1
ATOM 613 O O . ASP A 1 75 ? -3.496 -1.730 -14.668 1.00 90.31 75 ASP A O 1
ATOM 617 N N . VAL A 1 76 ? -2.342 -0.882 -16.394 1.00 88.56 76 VAL A N 1
ATOM 618 C CA . VAL A 1 76 ? -1.890 -2.168 -16.919 1.00 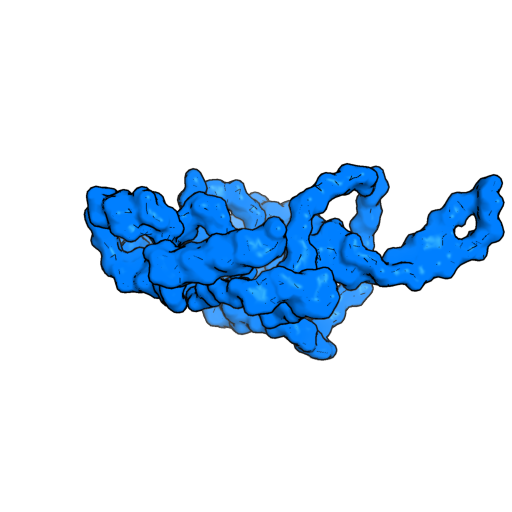88.56 76 VAL A CA 1
ATOM 619 C C . VAL A 1 76 ? -0.374 -2.159 -17.009 1.00 88.56 76 VAL A C 1
ATOM 621 O O . VAL A 1 76 ? 0.239 -1.268 -17.594 1.00 88.56 76 VAL A O 1
ATOM 624 N N . THR A 1 77 ? 0.248 -3.177 -16.419 1.00 84.62 77 THR A N 1
ATOM 625 C CA . THR A 1 77 ? 1.703 -3.364 -16.473 1.00 84.62 77 THR A CA 1
ATOM 626 C C . THR A 1 77 ? 2.035 -4.779 -16.932 1.00 84.62 77 THR A C 1
ATOM 628 O O . THR A 1 77 ? 1.281 -5.699 -16.626 1.00 84.62 77 THR A O 1
ATOM 631 N N . PRO A 1 78 ? 3.180 -5.019 -17.589 1.00 79.44 78 PRO A N 1
ATOM 632 C CA . PRO A 1 78 ? 3.552 -6.378 -17.969 1.00 79.44 78 PRO A CA 1
ATOM 633 C C . PRO A 1 78 ? 3.845 -7.282 -16.763 1.00 79.44 78 PRO A C 1
ATOM 635 O O . PRO A 1 78 ? 3.814 -8.495 -16.890 1.00 79.44 78 PRO A O 1
ATOM 638 N N . PHE A 1 79 ? 4.186 -6.720 -15.599 1.00 78.25 79 PHE A N 1
ATOM 639 C CA . PHE A 1 79 ? 4.780 -7.487 -14.496 1.00 78.25 79 PHE A CA 1
ATOM 640 C C . PHE A 1 79 ? 4.174 -7.204 -13.115 1.00 78.25 79 PHE A C 1
ATOM 642 O O . PHE A 1 79 ? 4.655 -7.742 -12.119 1.00 78.25 79 PHE A O 1
ATOM 649 N N . GLY A 1 80 ? 3.162 -6.338 -13.031 1.00 79.56 80 GLY A N 1
ATOM 650 C CA . GLY A 1 80 ? 2.605 -5.861 -11.761 1.00 79.56 80 GLY A CA 1
ATOM 651 C C . GLY A 1 80 ? 3.443 -4.775 -11.078 1.00 79.56 80 GLY A C 1
ATOM 652 O O . GLY A 1 80 ? 3.243 -4.511 -9.895 1.00 79.56 80 GLY A O 1
ATOM 653 N N . TYR A 1 81 ? 4.400 -4.167 -11.788 1.00 77.38 81 TYR A N 1
ATOM 654 C CA . TYR A 1 81 ? 5.251 -3.090 -11.276 1.00 77.38 81 TYR A CA 1
ATOM 655 C C . TYR A 1 81 ? 4.950 -1.779 -12.013 1.00 77.38 81 TYR A C 1
ATOM 657 O O . TYR A 1 81 ? 5.492 -1.547 -13.093 1.00 77.38 81 TYR A O 1
ATOM 665 N N . GLY A 1 82 ? 4.098 -0.939 -11.426 1.00 77.44 82 GLY A N 1
ATOM 666 C CA . GLY A 1 82 ? 3.978 0.477 -11.790 1.00 77.44 82 GLY A CA 1
ATOM 667 C C . GLY A 1 82 ? 4.940 1.332 -10.972 1.00 77.44 82 GLY A C 1
ATOM 668 O O . GLY A 1 82 ? 5.315 0.936 -9.866 1.00 77.44 82 GLY A O 1
ATOM 669 N N . ASP A 1 83 ? 5.359 2.467 -11.530 1.00 81.62 83 ASP A N 1
ATOM 670 C CA . ASP A 1 83 ? 6.300 3.417 -10.923 1.00 81.62 83 ASP A CA 1
ATOM 671 C C . ASP A 1 83 ? 7.531 2.725 -10.327 1.00 81.62 83 ASP A C 1
ATOM 673 O O . ASP A 1 83 ? 7.866 2.834 -9.146 1.00 81.62 83 ASP A O 1
ATOM 677 N N . ALA A 1 84 ? 8.197 1.920 -11.150 1.00 79.31 84 ALA A N 1
ATOM 678 C CA . ALA A 1 84 ? 9.280 1.062 -10.698 1.00 79.31 84 ALA A CA 1
ATOM 679 C C . ALA A 1 84 ? 10.494 1.154 -11.611 1.00 79.31 84 ALA A C 1
ATOM 681 O O . ALA A 1 84 ? 10.392 1.396 -12.808 1.00 79.31 84 ALA A O 1
ATOM 682 N N . VAL A 1 85 ? 11.667 0.887 -11.042 1.00 80.00 85 VAL A N 1
ATOM 683 C CA . VAL A 1 85 ? 12.879 0.673 -11.829 1.00 80.00 85 VAL A CA 1
ATOM 684 C C . VAL A 1 85 ? 12.954 -0.801 -12.203 1.00 80.00 85 VAL A C 1
ATOM 686 O O . VAL A 1 85 ? 13.114 -1.662 -11.335 1.00 80.00 85 VAL A O 1
ATOM 689 N N . VAL A 1 86 ? 12.866 -1.098 -13.496 1.0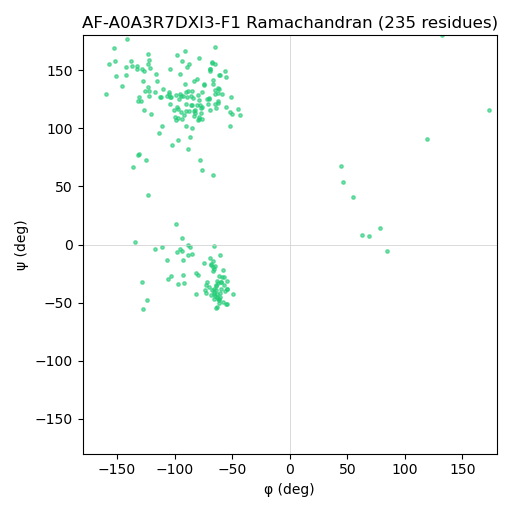0 76.19 86 VAL A N 1
ATOM 690 C CA . VAL A 1 86 ? 12.997 -2.456 -14.030 1.00 76.19 86 VAL A CA 1
ATOM 691 C C . VAL A 1 86 ? 14.219 -2.556 -14.928 1.00 76.19 86 VAL A C 1
ATOM 693 O O . VAL A 1 86 ? 14.595 -1.613 -15.623 1.00 76.19 86 VAL A O 1
ATOM 696 N N . ARG A 1 87 ? 14.861 -3.725 -14.923 1.00 74.06 87 ARG A N 1
ATOM 697 C CA . ARG A 1 87 ? 15.960 -4.007 -15.845 1.00 74.06 87 ARG A CA 1
ATOM 698 C C . ARG A 1 87 ? 15.371 -4.464 -17.173 1.00 74.06 87 ARG A C 1
ATOM 700 O O . ARG A 1 87 ? 14.772 -5.537 -17.222 1.00 74.06 87 ARG A O 1
ATOM 707 N N . HIS A 1 88 ? 15.565 -3.682 -18.227 1.00 68.81 88 HIS A N 1
ATOM 708 C CA . HIS A 1 88 ? 15.022 -3.971 -19.550 1.00 68.81 88 HIS A CA 1
ATOM 709 C C . HIS A 1 88 ? 16.117 -3.968 -20.621 1.00 68.81 88 HIS A C 1
ATOM 711 O O . HIS A 1 88 ? 17.133 -3.281 -20.497 1.00 68.81 88 HIS A O 1
ATOM 717 N N . SER A 1 89 ? 15.931 -4.783 -21.659 1.00 66.75 89 SER A N 1
ATOM 718 C CA . SER A 1 89 ? 16.815 -4.796 -22.822 1.00 66.75 89 SER A CA 1
ATOM 719 C C . SER A 1 89 ? 16.487 -3.595 -23.699 1.00 66.75 89 SER A C 1
ATOM 721 O O . SER A 1 89 ? 15.409 -3.536 -24.278 1.00 66.75 89 SER A O 1
ATOM 723 N N . ILE A 1 90 ? 17.413 -2.647 -23.803 1.00 60.84 90 ILE A N 1
ATOM 724 C CA . ILE A 1 90 ? 17.266 -1.477 -24.664 1.00 60.84 90 ILE A CA 1
ATOM 725 C C . ILE A 1 90 ? 18.019 -1.738 -25.961 1.00 60.84 90 ILE A C 1
ATOM 727 O O . ILE A 1 90 ? 19.200 -2.098 -25.970 1.00 60.84 90 ILE A O 1
ATOM 731 N N . VAL A 1 91 ? 17.316 -1.537 -27.070 1.00 58.62 91 VAL A N 1
ATOM 732 C CA . VAL A 1 91 ? 17.908 -1.507 -28.401 1.00 58.62 91 VAL A CA 1
ATOM 733 C C . VAL A 1 91 ? 18.310 -0.064 -28.686 1.00 58.62 91 VAL A C 1
ATOM 735 O O . VAL A 1 91 ? 17.464 0.766 -29.005 1.00 58.62 91 VAL A O 1
ATOM 738 N N . HIS A 1 92 ? 19.599 0.258 -28.569 1.00 56.03 92 HIS A N 1
ATOM 739 C CA . HIS A 1 92 ? 20.087 1.572 -28.985 1.00 56.03 92 HIS A CA 1
ATOM 740 C C . HIS A 1 92 ? 20.269 1.580 -30.506 1.00 56.03 92 HIS A C 1
ATOM 742 O O . HIS A 1 92 ? 21.198 0.962 -31.033 1.00 56.03 92 HIS A O 1
ATOM 748 N N . THR A 1 93 ? 19.378 2.271 -31.220 1.00 51.31 93 THR A N 1
ATOM 749 C CA . THR A 1 93 ? 19.546 2.577 -32.646 1.00 51.31 93 THR A CA 1
ATOM 750 C C . THR A 1 93 ? 20.194 3.949 -32.801 1.00 51.31 93 THR A C 1
ATOM 752 O O . THR A 1 93 ? 19.564 4.973 -32.544 1.00 51.31 93 THR A O 1
ATOM 755 N N . TRP A 1 94 ? 21.460 3.982 -33.216 1.00 46.41 94 TRP A N 1
ATOM 756 C CA . TRP A 1 94 ? 22.169 5.228 -33.516 1.00 46.41 94 TRP A CA 1
ATOM 757 C C . TRP A 1 94 ? 21.696 5.813 -34.855 1.00 46.41 94 TRP A C 1
ATOM 759 O O . TRP A 1 94 ? 21.512 5.081 -35.828 1.00 46.41 94 TRP A O 1
ATOM 769 N N . HIS A 1 95 ? 21.495 7.134 -34.914 1.00 47.41 95 HIS A N 1
ATOM 770 C CA . HIS A 1 95 ? 21.005 7.806 -36.122 1.00 47.41 95 HIS A CA 1
ATOM 771 C C . HIS A 1 95 ? 22.045 7.729 -37.273 1.00 47.41 95 HIS A C 1
ATOM 773 O O . HIS A 1 95 ? 23.226 7.987 -37.028 1.00 47.41 95 HIS A O 1
ATOM 779 N N . PRO A 1 96 ? 21.648 7.471 -38.541 1.00 49.41 96 PRO A N 1
ATOM 780 C CA . PRO A 1 96 ? 22.560 7.123 -39.650 1.00 49.41 96 PRO A CA 1
ATOM 781 C C . PRO A 1 96 ? 23.558 8.195 -40.114 1.00 49.41 96 PRO A C 1
ATOM 783 O O . PRO A 1 96 ? 24.294 7.967 -41.070 1.00 49.41 96 PRO A O 1
ATOM 786 N N . LEU A 1 97 ? 23.547 9.390 -39.521 1.00 54.16 97 LEU A N 1
ATOM 787 C CA . LEU A 1 97 ? 24.290 10.535 -40.058 1.00 54.16 97 LEU A CA 1
ATOM 788 C C . LEU A 1 97 ? 25.733 10.622 -39.555 1.00 54.16 97 LEU A C 1
ATOM 790 O O . LEU A 1 97 ? 26.499 11.427 -40.078 1.00 54.16 97 LEU A O 1
ATOM 794 N N . THR A 1 98 ? 26.119 9.808 -38.570 1.00 51.62 98 THR A N 1
ATOM 795 C CA . THR A 1 98 ? 27.469 9.874 -37.996 1.00 51.62 98 THR A CA 1
ATOM 796 C C . THR A 1 98 ? 28.195 8.534 -37.948 1.00 51.62 98 THR A C 1
ATOM 798 O O . THR A 1 98 ? 29.413 8.552 -38.118 1.00 51.62 98 THR A O 1
ATOM 801 N N . HIS A 1 99 ? 27.524 7.384 -37.775 1.00 48.69 99 HIS A N 1
ATOM 802 C CA . HIS A 1 99 ? 28.146 6.048 -37.640 1.00 48.69 99 HIS A CA 1
ATOM 803 C C . HIS A 1 99 ? 27.383 4.975 -38.461 1.00 48.69 99 HIS A C 1
ATOM 805 O O . HIS A 1 99 ? 26.186 5.148 -38.702 1.00 48.69 99 HIS A O 1
ATOM 811 N N . PRO A 1 100 ? 28.032 3.875 -38.914 1.00 50.59 100 PRO A N 1
ATOM 812 C CA . PRO A 1 100 ? 27.336 2.757 -39.564 1.00 50.59 100 PRO A CA 1
ATOM 813 C C . PRO A 1 100 ? 26.237 2.193 -38.653 1.00 50.59 100 PRO A C 1
ATOM 815 O O . PRO A 1 100 ? 26.382 2.227 -37.433 1.00 50.59 100 PRO A O 1
ATOM 818 N N . PHE A 1 101 ? 25.154 1.673 -39.245 1.00 50.00 101 PHE A N 1
ATOM 819 C CA . PHE A 1 101 ? 24.030 1.057 -38.527 1.00 50.00 101 PHE A CA 1
ATOM 820 C C . PHE A 1 101 ? 24.561 -0.003 -37.550 1.00 50.00 101 PHE A C 1
ATOM 822 O O . PHE A 1 101 ? 24.946 -1.101 -37.952 1.00 50.00 101 PHE A O 1
ATOM 829 N N . GLN A 1 102 ? 24.629 0.347 -36.269 1.00 46.94 102 GLN A N 1
ATOM 830 C CA . GLN A 1 102 ? 25.112 -0.534 -35.221 1.00 46.94 102 GLN A CA 1
ATOM 831 C C . GLN A 1 102 ? 24.039 -0.587 -34.147 1.00 46.94 102 GLN A C 1
ATOM 833 O O . GLN A 1 102 ? 23.687 0.422 -33.541 1.00 46.94 102 GLN A O 1
ATOM 838 N N . THR A 1 103 ? 23.472 -1.771 -33.967 1.00 50.12 103 THR A N 1
ATOM 839 C CA . THR A 1 103 ? 22.453 -2.024 -32.960 1.00 50.12 103 THR A CA 1
ATOM 840 C C . THR A 1 103 ? 23.144 -2.652 -31.764 1.00 50.12 103 THR A C 1
ATOM 842 O O . THR A 1 103 ? 23.566 -3.807 -31.826 1.00 50.12 103 THR A O 1
ATOM 845 N N . THR A 1 104 ? 23.290 -1.893 -30.683 1.00 48.84 104 THR A N 1
ATOM 846 C CA . THR A 1 104 ? 23.794 -2.440 -29.421 1.00 48.84 104 THR A CA 1
ATOM 847 C C . THR A 1 104 ? 22.595 -2.770 -28.546 1.00 48.84 104 THR A C 1
ATOM 849 O O . THR A 1 104 ? 21.831 -1.879 -28.176 1.00 48.84 104 THR A O 1
ATOM 852 N N . VAL A 1 105 ? 22.421 -4.054 -28.230 1.00 56.84 105 VAL A N 1
ATOM 853 C CA . VAL A 1 105 ? 21.445 -4.501 -27.230 1.00 56.84 105 VAL A CA 1
ATOM 854 C C . VAL A 1 105 ? 22.120 -4.403 -25.866 1.00 56.84 105 VAL A C 1
ATOM 856 O O . VAL A 1 105 ? 22.942 -5.246 -25.507 1.00 56.84 105 VAL A O 1
ATOM 859 N N . GLY A 1 106 ? 21.822 -3.332 -25.136 1.00 57.78 106 GLY A N 1
ATOM 860 C CA . GLY A 1 106 ? 22.225 -3.164 -23.742 1.00 57.78 106 GLY A CA 1
ATOM 861 C C . GLY A 1 106 ? 21.119 -3.643 -22.806 1.00 57.78 106 GLY A C 1
ATOM 862 O O . GLY A 1 106 ? 19.955 -3.696 -23.190 1.00 57.78 106 GLY A O 1
ATOM 863 N N . THR A 1 107 ? 21.454 -3.988 -21.564 1.00 63.53 107 THR A N 1
ATOM 864 C CA . THR A 1 107 ? 20.445 -4.036 -20.493 1.00 63.53 107 THR A CA 1
ATOM 865 C C . THR A 1 107 ? 20.637 -2.811 -19.627 1.00 63.53 107 THR A C 1
ATOM 867 O O . THR A 1 107 ? 21.715 -2.686 -19.042 1.00 63.53 107 THR A O 1
ATOM 870 N N . ASP A 1 108 ? 19.618 -1.973 -19.504 1.00 67.81 108 ASP A N 1
ATOM 871 C CA . ASP A 1 108 ? 19.658 -0.810 -18.621 1.00 67.81 108 ASP A CA 1
ATOM 872 C C . ASP A 1 108 ? 18.509 -0.848 -17.609 1.00 67.81 108 ASP A C 1
ATOM 874 O O . ASP A 1 108 ? 17.563 -1.632 -17.736 1.00 67.81 108 ASP A O 1
ATOM 878 N N . ASN A 1 109 ? 18.630 -0.044 -16.559 1.00 73.88 109 ASN A N 1
ATOM 879 C CA . ASN A 1 109 ? 17.550 0.199 -15.618 1.00 73.88 109 ASN A CA 1
ATOM 880 C C . ASN A 1 109 ? 16.685 1.330 -16.170 1.00 73.88 109 ASN A C 1
ATOM 882 O O . ASN A 1 109 ? 17.167 2.445 -16.342 1.00 73.88 109 ASN A O 1
ATOM 886 N N . VAL A 1 110 ? 15.411 1.045 -16.410 1.00 75.50 110 VAL A N 1
ATOM 887 C CA . VAL A 1 110 ? 14.433 2.028 -16.879 1.00 75.50 110 VAL A CA 1
ATOM 888 C C . VAL A 1 110 ? 13.367 2.224 -15.818 1.00 75.50 110 VAL A C 1
ATOM 890 O O . VAL A 1 110 ? 12.961 1.268 -15.154 1.00 75.50 110 VAL A O 1
ATOM 893 N N . PHE A 1 111 ? 12.933 3.468 -15.643 1.00 79.69 111 PHE A N 1
ATOM 894 C CA . PHE A 1 111 ? 11.746 3.769 -14.859 1.00 79.69 111 PHE A CA 1
ATOM 895 C C . PHE A 1 111 ? 10.516 3.486 -15.724 1.00 79.69 111 PHE A C 1
ATOM 897 O O . PHE A 1 111 ? 10.421 4.001 -16.837 1.00 79.69 111 PHE A O 1
ATOM 904 N N . VAL A 1 112 ? 9.612 2.634 -15.242 1.00 77.69 112 VAL A N 1
ATOM 905 C CA . VAL A 1 112 ? 8.378 2.275 -15.945 1.00 77.69 112 VAL A CA 1
ATOM 906 C C . VAL A 1 112 ? 7.171 2.858 -15.241 1.00 77.69 112 VAL A C 1
ATOM 908 O O . VAL A 1 112 ? 7.029 2.735 -14.027 1.00 77.69 112 VAL A O 1
ATOM 911 N N . MET A 1 113 ? 6.296 3.450 -16.044 1.00 80.69 113 MET A N 1
ATOM 912 C CA . MET A 1 113 ? 4.959 3.879 -15.656 1.00 80.69 113 MET A CA 1
ATOM 913 C C . MET A 1 113 ? 3.936 2.888 -16.225 1.00 80.69 113 MET A C 1
ATOM 915 O O . MET A 1 113 ? 4.212 2.269 -17.261 1.00 80.69 113 MET A O 1
ATOM 919 N N . PRO A 1 114 ? 2.781 2.705 -15.570 1.00 85.88 114 PRO A N 1
ATOM 920 C CA . PRO A 1 114 ? 1.711 1.888 -16.125 1.00 85.88 114 PRO A CA 1
ATOM 921 C C . PRO A 1 114 ? 1.128 2.490 -17.409 1.00 85.88 114 PRO A C 1
ATOM 923 O O . PRO A 1 114 ? 1.179 3.698 -17.638 1.00 85.88 114 PRO A O 1
ATOM 926 N N . GLU A 1 115 ? 0.545 1.630 -18.245 1.00 88.50 115 GLU A N 1
ATOM 927 C CA . GLU A 1 115 ? -0.376 2.071 -19.288 1.00 88.50 115 GLU A CA 1
ATOM 928 C C . GLU A 1 115 ? -1.749 2.312 -18.654 1.00 88.50 115 GLU A C 1
ATOM 930 O O . GLU A 1 115 ? -2.355 1.384 -18.118 1.00 88.50 115 GLU A O 1
ATOM 935 N N . GLU A 1 116 ? -2.257 3.537 -18.746 1.00 90.69 116 GLU A N 1
ATOM 936 C CA . GLU A 1 116 ? -3.602 3.871 -18.283 1.00 90.69 116 GLU A CA 1
ATOM 937 C C . GLU A 1 116 ? -4.647 3.586 -19.372 1.00 90.69 116 GLU A C 1
ATOM 939 O O . GLU A 1 116 ? -4.561 4.085 -20.497 1.00 90.69 116 GLU A O 1
ATOM 944 N N . ARG A 1 117 ? -5.688 2.822 -19.028 1.00 92.00 117 ARG A N 1
ATOM 945 C CA . ARG A 1 117 ? -6.837 2.536 -19.898 1.00 92.00 117 ARG A CA 1
ATOM 946 C C . ARG A 1 117 ? -8.133 2.963 -19.227 1.00 92.00 117 ARG A C 1
ATOM 948 O O . ARG A 1 117 ? -8.367 2.643 -18.068 1.00 92.00 117 ARG A O 1
ATOM 955 N N . SER A 1 118 ? -9.019 3.626 -19.968 1.00 94.62 118 SER A N 1
ATOM 956 C CA . SER A 1 118 ? -10.385 3.875 -19.492 1.00 94.62 118 SER A CA 1
ATOM 957 C C . SER A 1 118 ? -11.302 2.723 -19.888 1.00 94.62 118 SER A C 1
ATOM 959 O O . SER A 1 118 ? -11.377 2.368 -21.064 1.00 94.62 118 SER A O 1
ATOM 961 N N . MET A 1 119 ? -12.012 2.149 -18.920 1.00 95.31 119 MET A N 1
ATOM 962 C CA . MET A 1 119 ? -13.006 1.093 -19.142 1.00 95.31 119 MET A CA 1
ATOM 963 C C . MET A 1 119 ? -14.082 1.119 -18.055 1.00 95.31 119 MET A C 1
ATOM 965 O O . MET A 1 119 ? -13.936 1.824 -17.056 1.00 95.31 119 MET A O 1
ATOM 969 N N . SER A 1 120 ? -15.166 0.369 -18.244 1.00 96.94 120 SER A N 1
ATOM 970 C CA . SER A 1 120 ? -16.174 0.211 -17.196 1.00 96.94 120 SER A CA 1
ATOM 971 C C . SER A 1 120 ? -15.611 -0.616 -16.031 1.00 96.94 120 SER A C 1
ATOM 973 O O . SER A 1 120 ? -14.747 -1.477 -16.224 1.00 96.94 1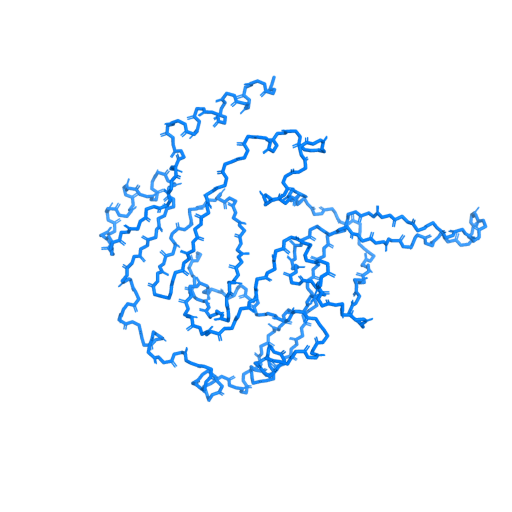20 SER A O 1
ATOM 975 N N . PHE A 1 121 ? -16.096 -0.395 -14.809 1.00 95.00 121 PHE A N 1
ATOM 976 C CA . PHE A 1 121 ? -15.687 -1.201 -13.653 1.00 95.00 121 PHE A CA 1
ATOM 977 C C . PHE A 1 121 ? -16.012 -2.693 -13.848 1.00 95.00 121 PHE A C 1
ATOM 979 O O . PHE A 1 121 ? -15.274 -3.567 -13.391 1.00 95.00 121 PHE A O 1
ATOM 986 N N . ARG A 1 122 ? -17.103 -2.998 -14.562 1.00 96.12 122 ARG A N 1
ATOM 987 C CA . ARG A 1 122 ? -17.468 -4.365 -14.945 1.00 96.12 122 ARG A CA 1
ATOM 988 C C . ARG A 1 122 ? -16.396 -5.003 -15.826 1.00 96.12 122 ARG A C 1
ATOM 990 O O . ARG A 1 122 ? -15.992 -6.131 -15.548 1.00 96.12 122 ARG A O 1
ATOM 997 N N . ASP A 1 123 ? -15.936 -4.292 -16.851 1.00 96.31 123 ASP A N 1
ATOM 998 C CA . ASP A 1 123 ? -14.888 -4.789 -17.746 1.00 96.31 123 ASP A CA 1
ATOM 999 C C . ASP A 1 123 ? -13.564 -4.957 -17.000 1.00 96.31 123 ASP A C 1
ATOM 1001 O O . ASP A 1 123 ? -12.882 -5.960 -17.194 1.00 96.31 123 ASP A O 1
ATOM 1005 N N . PHE A 1 124 ? -13.241 -4.034 -16.085 1.00 94.38 124 PHE A N 1
ATOM 1006 C CA . PHE A 1 124 ? -12.084 -4.164 -15.200 1.00 94.38 124 PHE A CA 1
ATOM 1007 C C . PHE A 1 124 ? -12.114 -5.477 -14.404 1.00 94.38 124 PHE A C 1
ATOM 1009 O O . PHE A 1 124 ? -11.139 -6.227 -14.425 1.00 94.38 124 PHE A O 1
ATOM 1016 N N . LEU A 1 125 ? -13.222 -5.790 -13.724 1.00 92.12 125 LEU A N 1
ATOM 1017 C CA . LEU A 1 125 ? -13.317 -7.045 -12.972 1.00 92.12 125 LEU A CA 1
ATOM 1018 C C . LEU A 1 125 ? -13.256 -8.275 -13.884 1.00 92.12 125 LEU A C 1
ATOM 1020 O O . LEU A 1 125 ? -12.645 -9.277 -13.513 1.00 92.12 125 LEU A O 1
ATOM 1024 N N . ALA A 1 126 ? -13.826 -8.194 -15.090 1.00 93.38 126 ALA A N 1
ATOM 1025 C CA . ALA A 1 126 ? -13.728 -9.271 -16.067 1.00 93.38 126 ALA A CA 1
ATOM 1026 C C . ALA A 1 126 ? -12.267 -9.549 -16.464 1.00 93.38 126 ALA A C 1
ATOM 1028 O O . ALA A 1 126 ? -11.849 -10.706 -16.434 1.00 93.38 126 ALA A O 1
ATOM 1029 N N . ILE A 1 127 ? -11.472 -8.512 -16.765 1.00 93.12 127 ILE A N 1
ATOM 1030 C CA . ILE A 1 127 ? -10.050 -8.688 -17.112 1.00 93.12 127 ILE A CA 1
ATOM 1031 C C . ILE A 1 127 ? -9.188 -9.069 -15.905 1.00 93.12 127 ILE A C 1
ATOM 1033 O O . ILE A 1 127 ? -8.236 -9.824 -16.059 1.00 93.12 127 ILE A O 1
ATOM 1037 N N . LEU A 1 128 ? -9.526 -8.600 -14.697 1.00 89.50 128 LEU A N 1
ATOM 1038 C CA . LEU A 1 128 ? -8.817 -8.964 -13.466 1.00 89.50 128 LEU A CA 1
ATOM 1039 C C . LEU A 1 128 ? -8.920 -10.470 -13.188 1.00 89.50 128 LEU A C 1
ATOM 1041 O O . LEU A 1 128 ? -8.005 -11.079 -12.628 1.00 89.50 128 LEU A O 1
ATOM 1045 N N . HIS A 1 129 ? -10.042 -11.084 -13.566 1.00 88.94 129 HIS A N 1
ATOM 1046 C CA . HIS A 1 129 ? -10.276 -12.513 -13.373 1.00 88.94 129 HIS A CA 1
ATOM 1047 C C . HIS A 1 129 ? -9.870 -13.377 -14.565 1.00 88.94 129 HIS A C 1
ATOM 1049 O O . HIS A 1 129 ? -9.751 -14.594 -14.380 1.00 88.94 129 HIS A O 1
ATOM 1055 N N . ASP A 1 130 ? -9.611 -12.778 -15.729 1.00 87.56 130 ASP A N 1
ATOM 1056 C CA . ASP A 1 130 ? -9.201 -13.465 -16.952 1.00 87.56 130 ASP A CA 1
ATOM 1057 C C . ASP A 1 130 ? -7.719 -13.891 -16.889 1.00 87.56 130 ASP A C 1
ATOM 1059 O O . ASP A 1 130 ? -6.819 -13.058 -17.005 1.00 87.56 130 ASP A O 1
ATOM 1063 N N . PRO A 1 131 ? -7.415 -15.197 -16.743 1.00 82.50 131 PRO A N 1
ATOM 1064 C CA . PRO A 1 131 ? -6.034 -15.678 -16.713 1.00 82.50 131 PRO A CA 1
ATOM 1065 C C . PRO A 1 131 ? -5.318 -15.552 -18.067 1.00 82.50 131 PRO A C 1
ATOM 1067 O O . PRO A 1 131 ? -4.110 -15.773 -18.131 1.00 82.50 131 PRO A O 1
ATOM 1070 N N . CYS A 1 132 ? -6.050 -15.271 -19.147 1.00 85.62 132 CYS A N 1
ATOM 1071 C CA . CYS A 1 132 ? -5.514 -15.067 -20.486 1.00 85.62 132 CYS A CA 1
ATOM 1072 C C . CYS A 1 132 ? -5.283 -13.588 -20.813 1.00 85.62 132 CYS A C 1
ATOM 1074 O O . CYS A 1 132 ? -4.752 -13.298 -21.888 1.00 85.62 132 CYS A O 1
ATOM 1076 N N . PHE A 1 133 ? -5.659 -12.666 -19.921 1.00 86.19 133 PHE A N 1
ATOM 1077 C CA . PHE A 1 133 ? -5.411 -11.249 -20.131 1.00 86.19 133 PHE A CA 1
ATOM 1078 C C . PHE A 1 133 ? -3.905 -10.970 -20.205 1.00 86.19 133 PHE A C 1
ATOM 1080 O O . PHE A 1 133 ? -3.101 -11.468 -19.411 1.00 86.19 133 PHE A O 1
ATOM 1087 N N . ASP A 1 134 ? -3.518 -10.172 -21.196 1.00 83.81 134 ASP A N 1
ATOM 1088 C CA . ASP A 1 134 ? -2.128 -9.814 -21.428 1.00 83.81 134 ASP A CA 1
ATOM 1089 C C . ASP A 1 134 ? -1.755 -8.583 -20.591 1.00 83.81 134 ASP A C 1
ATOM 1091 O O . ASP A 1 134 ? -1.996 -7.443 -20.984 1.00 83.81 134 ASP A O 1
ATOM 1095 N N . GLY A 1 135 ? -1.227 -8.839 -19.396 1.00 85.06 135 GLY A N 1
ATOM 1096 C CA . GLY A 1 135 ? -0.757 -7.862 -18.426 1.00 85.06 135 GLY A CA 1
ATOM 1097 C C . GLY A 1 135 ? -1.285 -8.141 -17.019 1.00 85.06 135 GLY A C 1
ATOM 1098 O O . GLY A 1 135 ? -2.048 -9.072 -16.773 1.00 85.06 135 GLY A O 1
ATOM 1099 N N . VAL A 1 136 ? -0.890 -7.285 -16.083 1.00 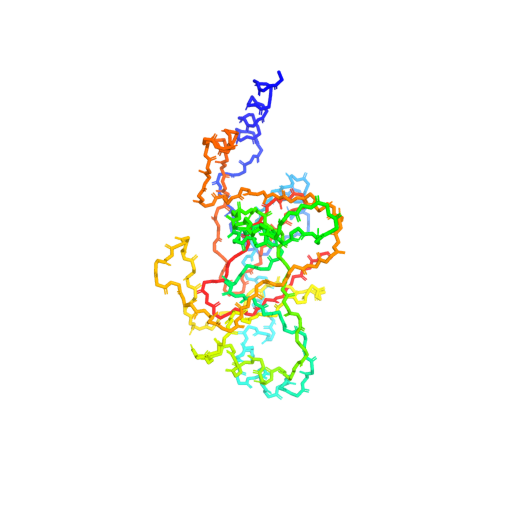87.25 136 VAL A N 1
ATOM 1100 C CA . VA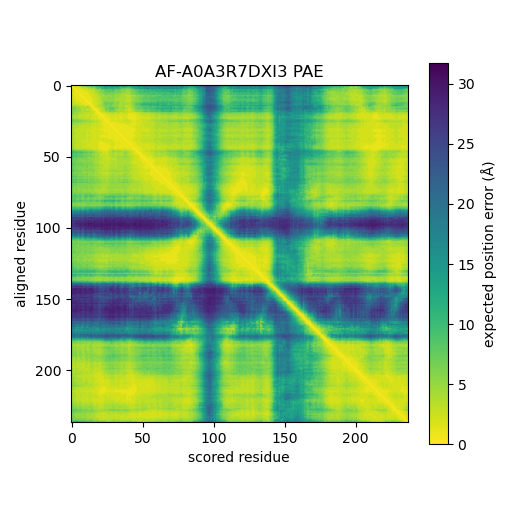L A 1 136 ? -1.389 -7.237 -14.710 1.00 87.25 136 VAL A CA 1
ATOM 1101 C C . VAL A 1 136 ? -2.202 -5.951 -14.562 1.00 87.25 136 VAL A C 1
ATOM 1103 O O . VAL A 1 136 ? -1.593 -4.877 -14.465 1.00 87.25 136 VAL A O 1
ATOM 1106 N N . PRO A 1 137 ? -3.546 -6.035 -14.591 1.00 90.00 137 PRO A N 1
ATOM 1107 C CA . PRO A 1 137 ? -4.414 -4.886 -14.405 1.00 90.00 137 PRO A CA 1
ATOM 1108 C C . PRO A 1 137 ? -4.612 -4.597 -12.916 1.00 90.00 137 PRO A C 1
ATOM 1110 O O . PRO A 1 137 ? -4.791 -5.510 -12.108 1.00 90.00 137 PRO A O 1
ATOM 1113 N N . TYR A 1 138 ? -4.629 -3.325 -12.544 1.00 87.56 138 TYR A N 1
ATOM 1114 C CA . TYR A 1 138 ? -5.008 -2.891 -11.205 1.00 87.56 138 TYR A CA 1
ATOM 1115 C C . TYR A 1 138 ? -5.589 -1.477 -11.242 1.00 87.56 138 TYR A C 1
ATOM 1117 O O . TYR A 1 138 ? -5.361 -0.703 -12.167 1.00 87.56 138 TYR A O 1
A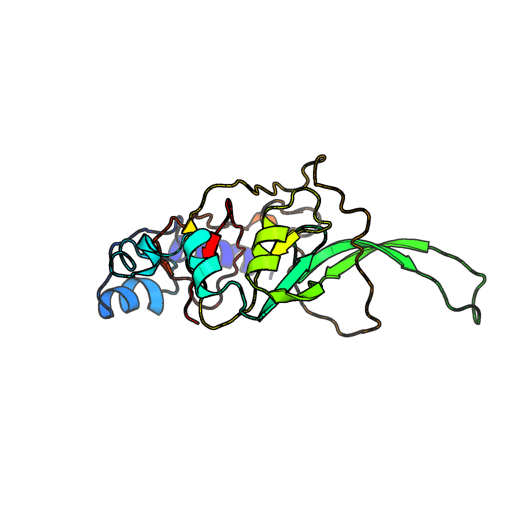TOM 1125 N N . LEU A 1 139 ? -6.371 -1.137 -10.222 1.00 84.75 139 LEU A N 1
ATOM 1126 C CA . LEU A 1 139 ? -6.834 0.228 -10.005 1.00 84.75 139 LEU A CA 1
ATOM 1127 C C . LEU A 1 139 ? -5.903 0.886 -8.988 1.00 84.75 139 LEU A C 1
ATOM 1129 O O . LEU A 1 139 ? -5.950 0.539 -7.807 1.00 84.75 139 LEU A O 1
ATOM 1133 N N . SER A 1 140 ? -5.064 1.826 -9.432 1.00 67.38 140 SER A N 1
ATOM 1134 C CA . SER A 1 140 ? -4.283 2.682 -8.532 1.00 67.38 140 SER A CA 1
ATOM 1135 C C . SER A 1 140 ? -4.532 4.167 -8.760 1.00 67.38 140 SER A C 1
ATOM 1137 O O . SER A 1 140 ? -3.633 4.995 -8.672 1.00 67.38 140 SER A O 1
ATOM 1139 N N . HIS A 1 141 ? -5.787 4.564 -8.961 1.00 56.34 141 HIS A N 1
ATOM 1140 C CA . HIS A 1 141 ? -6.081 5.978 -8.758 1.00 56.34 141 HIS A CA 1
ATOM 1141 C C . HIS A 1 141 ? -5.859 6.317 -7.282 1.00 56.34 141 HIS A C 1
ATOM 1143 O O . HIS A 1 141 ? -6.556 5.796 -6.410 1.00 56.34 141 HIS A O 1
ATOM 1149 N N . GLN A 1 142 ? -4.908 7.218 -7.005 1.00 46.59 142 GLN A N 1
ATOM 1150 C CA . GLN A 1 142 ? -4.848 7.986 -5.759 1.00 46.59 142 GLN A CA 1
ATOM 1151 C C . GLN A 1 142 ? -6.048 8.938 -5.711 1.00 46.59 142 GLN A C 1
ATOM 1153 O O . GLN A 1 142 ? -5.923 10.158 -5.638 1.00 46.59 142 GLN A O 1
ATOM 1158 N N . VAL A 1 143 ? -7.253 8.380 -5.745 1.00 31.77 143 VAL A N 1
ATOM 1159 C CA . VAL A 1 143 ? -8.371 9.048 -5.113 1.00 31.77 143 VAL A CA 1
ATOM 1160 C C . VAL A 1 143 ? -7.995 9.125 -3.641 1.00 31.77 143 VAL A C 1
ATOM 1162 O O . VAL A 1 143 ? -7.339 8.221 -3.109 1.00 31.77 143 VAL A O 1
ATOM 1165 N N . HIS A 1 144 ? -8.394 10.193 -2.955 1.00 34.06 144 HIS A N 1
ATOM 1166 C CA . HIS A 1 144 ? -8.571 10.082 -1.519 1.00 34.06 144 HIS A CA 1
ATOM 1167 C C . HIS A 1 144 ? -9.299 8.742 -1.304 1.00 34.06 144 HIS A C 1
ATOM 1169 O O . HIS A 1 144 ? -10.439 8.594 -1.745 1.00 34.06 144 HIS A O 1
ATOM 1175 N N . THR A 1 145 ? -8.573 7.775 -0.710 1.00 27.16 145 THR A N 1
ATOM 1176 C CA . THR A 1 145 ? -9.042 6.518 -0.112 1.00 27.16 145 THR A CA 1
ATOM 1177 C C . THR A 1 145 ? -8.540 5.083 -0.675 1.00 27.16 145 THR A C 1
ATOM 1179 O O . THR A 1 145 ? -9.246 4.549 -1.503 1.00 27.16 145 THR A O 1
ATOM 1182 N N . SER A 1 146 ? -7.402 4.413 -0.164 1.00 29.47 146 SER A N 1
ATOM 1183 C CA . SER A 1 146 ? -6.940 2.954 0.303 1.00 29.47 146 SER A CA 1
ATOM 1184 C C . SER A 1 146 ? -6.914 2.238 1.823 1.00 29.47 146 SER A C 1
ATOM 1186 O O . SER A 1 146 ? -6.386 2.733 2.811 1.00 29.47 146 SER A O 1
ATOM 1188 N N . MET A 1 147 ? -7.480 1.023 2.081 1.00 37.50 147 MET A N 1
ATOM 1189 C CA . MET A 1 147 ? -7.889 0.210 3.307 1.00 37.50 147 MET A CA 1
ATOM 1190 C C . MET A 1 147 ? -8.661 -1.079 2.905 1.00 37.50 147 MET A C 1
ATOM 1192 O O . MET A 1 147 ? -9.786 -0.987 2.412 1.00 37.50 147 MET A O 1
ATOM 1196 N N . SER A 1 148 ? -8.125 -2.267 3.183 1.00 31.75 148 SER A N 1
ATOM 1197 C CA . SER A 1 148 ? -8.544 -3.554 2.595 1.00 31.75 148 SER A CA 1
ATOM 1198 C C . SER A 1 148 ? -9.874 -4.183 3.076 1.00 31.75 148 SER A C 1
ATOM 1200 O O . SER A 1 148 ? -10.105 -4.325 4.276 1.00 31.75 148 SER A O 1
ATOM 1202 N N . THR A 1 149 ? -10.663 -4.731 2.142 1.00 32.91 149 THR A N 1
ATOM 1203 C CA . THR A 1 149 ? -11.637 -5.834 2.322 1.00 32.91 149 THR A CA 1
ATOM 1204 C C . THR A 1 149 ? -11.188 -7.031 1.464 1.00 32.91 149 THR A C 1
ATOM 1206 O O . THR A 1 149 ? -10.814 -6.843 0.308 1.00 32.91 149 THR A O 1
ATOM 1209 N N . HIS A 1 150 ? -11.140 -8.241 2.042 1.00 35.97 150 HIS A N 1
ATOM 1210 C CA . HIS A 1 150 ? -10.605 -9.455 1.397 1.00 35.97 150 HIS A CA 1
ATOM 1211 C C . HIS A 1 150 ? -11.680 -10.208 0.593 1.00 35.97 150 HIS A C 1
ATOM 1213 O O . HIS A 1 150 ? -12.720 -10.566 1.150 1.00 35.97 150 HIS A O 1
ATOM 1219 N N . MET A 1 151 ? -11.356 -10.592 -0.648 1.00 29.08 151 MET A N 1
ATOM 1220 C CA . MET A 1 151 ? -11.964 -11.715 -1.375 1.00 29.08 151 MET A CA 1
ATOM 1221 C C . MET A 1 151 ? -10.854 -12.649 -1.888 1.00 29.08 151 MET A C 1
ATOM 1223 O O . MET A 1 151 ? -9.756 -12.236 -2.247 1.00 29.08 151 MET A O 1
ATOM 1227 N N . LYS A 1 152 ? -11.082 -13.965 -1.831 1.00 23.91 152 LYS A N 1
ATOM 1228 C CA . LYS A 1 152 ? -10.017 -14.961 -2.030 1.00 23.91 152 LYS A CA 1
ATOM 1229 C C . LYS A 1 152 ? -9.682 -15.174 -3.509 1.00 23.91 152 LYS A C 1
ATOM 1231 O O . LYS A 1 152 ? -10.394 -15.913 -4.182 1.00 23.91 152 LYS A O 1
ATOM 1236 N N . ARG A 1 153 ? -8.502 -14.715 -3.938 1.00 26.39 153 ARG A N 1
ATOM 1237 C CA . ARG A 1 153 ? -7.676 -15.377 -4.971 1.00 26.39 153 ARG A CA 1
ATOM 1238 C C . ARG A 1 153 ? -6.224 -14.917 -4.869 1.00 26.39 153 ARG A C 1
ATOM 1240 O O . ARG A 1 153 ? -5.990 -13.726 -4.800 1.00 26.39 153 ARG A O 1
ATOM 1247 N N . LEU A 1 154 ? -5.278 -15.855 -4.827 1.00 25.19 154 LEU A N 1
ATOM 1248 C CA . LEU A 1 154 ? -3.844 -15.619 -4.615 1.00 25.19 154 LEU A CA 1
ATOM 1249 C C . LEU A 1 154 ? -3.190 -14.929 -5.832 1.00 25.19 154 LEU A C 1
ATOM 1251 O O . LEU A 1 154 ? -3.226 -15.491 -6.925 1.00 25.19 154 LEU A O 1
ATOM 1255 N N . LEU A 1 155 ? -2.518 -13.793 -5.631 1.00 27.28 155 LEU A N 1
ATOM 1256 C CA . LEU A 1 155 ? -1.455 -13.304 -6.524 1.00 27.28 155 LEU A CA 1
ATOM 1257 C C . LEU A 1 155 ? -0.200 -13.070 -5.680 1.00 27.28 155 LEU A C 1
ATOM 1259 O O . LEU A 1 155 ? 0.204 -11.951 -5.380 1.00 27.28 155 LEU A O 1
ATOM 1263 N N . SER A 1 156 ? 0.432 -14.162 -5.254 1.00 27.00 156 SER A N 1
ATOM 1264 C CA . SER A 1 156 ? 1.814 -14.080 -4.797 1.00 27.00 156 SER A CA 1
ATOM 1265 C C . SER A 1 156 ? 2.695 -13.781 -6.009 1.00 27.00 156 SER A C 1
ATOM 1267 O O . SER A 1 156 ? 2.804 -14.627 -6.893 1.00 27.00 156 SER A O 1
ATOM 1269 N N . LEU A 1 157 ? 3.361 -12.629 -6.043 1.00 34.03 157 LEU A N 1
ATOM 1270 C CA . LEU A 1 157 ? 4.539 -12.448 -6.892 1.00 34.03 157 LEU A CA 1
ATOM 1271 C C . LEU A 1 157 ? 5.783 -12.542 -6.004 1.00 34.03 157 LEU A C 1
ATOM 1273 O O . LEU A 1 157 ? 6.261 -11.515 -5.504 1.00 34.03 157 LEU A O 1
ATOM 1277 N N . PRO A 1 158 ? 6.306 -13.760 -5.746 1.00 32.62 158 PRO A N 1
ATOM 1278 C CA . PRO A 1 158 ? 7.665 -13.876 -5.267 1.00 32.62 158 PRO A CA 1
ATOM 1279 C C . PRO A 1 158 ? 8.586 -13.284 -6.337 1.00 32.62 158 PRO A C 1
ATOM 1281 O O . PRO A 1 158 ? 8.338 -13.335 -7.543 1.00 32.62 158 PRO A O 1
ATOM 1284 N N . SER A 1 159 ? 9.655 -12.672 -5.865 1.00 38.09 159 SER A N 1
ATOM 1285 C CA . SER A 1 159 ? 10.790 -12.278 -6.680 1.00 38.09 159 SER A CA 1
ATOM 1286 C C . SER A 1 159 ? 11.206 -13.386 -7.642 1.00 38.09 159 SER A C 1
ATOM 1288 O O . SER A 1 159 ? 11.644 -14.452 -7.226 1.00 38.09 159 SER A O 1
ATOM 1290 N N . ARG A 1 160 ? 11.081 -13.105 -8.945 1.00 39.34 160 ARG A N 1
ATOM 1291 C CA . ARG A 1 160 ? 11.461 -14.027 -10.022 1.00 39.34 160 ARG A CA 1
ATOM 1292 C C . ARG A 1 160 ? 10.993 -15.462 -9.755 1.00 39.34 160 ARG A C 1
ATOM 1294 O O . ARG A 1 160 ? 11.811 -16.367 -9.597 1.00 39.34 160 ARG A O 1
ATOM 1301 N N . ASP A 1 161 ? 9.685 -15.678 -9.781 1.00 38.97 161 ASP A N 1
ATOM 1302 C CA . ASP A 1 161 ? 9.214 -16.991 -10.204 1.00 38.97 161 ASP A CA 1
ATOM 1303 C C . ASP A 1 161 ? 9.663 -17.207 -11.670 1.00 38.97 161 ASP A C 1
ATOM 1305 O O . ASP A 1 161 ? 9.329 -16.382 -12.527 1.00 38.97 161 ASP A O 1
ATOM 1309 N N . PRO A 1 162 ? 10.435 -18.256 -12.007 1.00 39.09 162 PRO A N 1
ATOM 1310 C CA . PRO A 1 162 ? 10.682 -18.641 -13.400 1.00 39.09 162 PRO A CA 1
ATOM 1311 C C . PRO A 1 162 ? 9.396 -19.006 -14.172 1.00 39.09 162 PRO A C 1
ATOM 1313 O O . PRO A 1 162 ? 9.449 -19.147 -15.392 1.00 39.09 162 PRO A O 1
ATOM 1316 N N . HIS A 1 163 ? 8.255 -19.124 -13.487 1.00 43.72 163 HIS A N 1
ATOM 1317 C CA . HIS A 1 163 ? 6.912 -19.293 -14.042 1.00 43.72 163 HIS A CA 1
ATOM 1318 C C . HIS A 1 163 ? 6.097 -17.997 -14.108 1.00 43.72 163 HIS A C 1
ATOM 1320 O O . HIS A 1 163 ? 4.875 -18.062 -14.247 1.00 43.72 163 HIS A O 1
ATOM 1326 N N . MET A 1 164 ? 6.738 -16.824 -14.014 1.00 43.12 164 MET A N 1
ATOM 1327 C CA . MET A 1 164 ? 6.045 -15.556 -14.237 1.00 43.12 164 MET A CA 1
ATOM 1328 C C . MET A 1 164 ? 5.277 -15.623 -15.568 1.00 43.12 164 MET A C 1
ATOM 1330 O O . MET A 1 164 ? 5.890 -15.983 -16.580 1.00 43.12 164 MET A O 1
ATOM 1334 N N . PRO A 1 165 ? 3.962 -15.327 -15.590 1.00 47.62 165 PRO A N 1
ATOM 1335 C CA . PRO A 1 165 ? 3.211 -15.308 -16.833 1.00 47.62 165 PRO A CA 1
ATOM 1336 C C . PRO A 1 165 ? 3.909 -14.350 -17.795 1.00 47.62 165 PRO A C 1
ATOM 1338 O O . PRO A 1 165 ? 4.126 -13.174 -17.506 1.00 47.62 165 PRO A O 1
ATOM 1341 N N . VAL A 1 166 ? 4.367 -14.904 -18.914 1.00 50.22 166 VAL A N 1
ATOM 1342 C CA . VAL A 1 166 ? 4.955 -14.117 -19.988 1.00 50.22 166 VAL A CA 1
ATOM 1343 C C . VAL A 1 166 ? 3.782 -13.509 -20.729 1.00 50.22 166 VAL A C 1
ATOM 1345 O O . VAL A 1 166 ? 2.940 -14.249 -21.233 1.00 50.22 166 VAL A O 1
ATOM 1348 N N . HIS A 1 167 ? 3.737 -12.184 -20.770 1.00 61.72 167 HIS A N 1
ATOM 1349 C CA . HIS A 1 167 ? 2.732 -11.421 -21.493 1.00 61.72 167 HIS A CA 1
ATOM 1350 C C . HIS A 1 167 ? 3.308 -11.021 -22.859 1.00 61.72 167 HIS A C 1
ATOM 1352 O O . HIS A 1 167 ? 4.038 -10.031 -22.943 1.00 61.72 167 HIS A O 1
ATOM 1358 N N . PRO A 1 168 ? 3.132 -11.844 -23.916 1.00 55.47 168 PRO A N 1
ATOM 1359 C CA . PRO A 1 168 ? 3.902 -11.722 -25.153 1.00 55.47 168 PRO A CA 1
ATOM 1360 C C . PRO A 1 168 ? 3.588 -10.463 -25.966 1.00 55.47 168 PRO A C 1
ATOM 1362 O O . PRO A 1 168 ? 4.382 -10.127 -26.846 1.00 55.47 168 PRO A O 1
ATOM 1365 N N . PHE A 1 169 ? 2.463 -9.787 -25.710 1.00 59.50 169 PHE A N 1
ATOM 1366 C CA . PHE A 1 169 ? 2.054 -8.602 -26.469 1.00 59.50 169 PHE A CA 1
ATOM 1367 C C . PHE A 1 169 ? 2.224 -7.290 -25.687 1.00 59.50 169 PHE A C 1
ATOM 1369 O O . PHE A 1 169 ? 2.231 -6.222 -26.297 1.00 59.50 169 PHE A O 1
ATOM 1376 N N . THR A 1 170 ? 2.445 -7.352 -24.372 1.00 60.53 170 THR A N 1
ATOM 1377 C CA . THR A 1 170 ? 2.663 -6.186 -23.515 1.00 60.53 170 THR A CA 1
ATOM 1378 C C . THR A 1 170 ? 4.155 -5.894 -23.413 1.00 60.53 170 THR A C 1
ATOM 1380 O O . THR A 1 170 ? 4.924 -6.641 -22.807 1.00 60.53 170 THR A O 1
ATOM 1383 N N . SER A 1 171 ? 4.578 -4.776 -23.999 1.00 65.38 171 SER A N 1
ATOM 1384 C CA . SER A 1 171 ? 5.977 -4.338 -24.021 1.00 65.38 171 SER A CA 1
ATOM 1385 C C . SER A 1 171 ? 6.152 -2.961 -23.393 1.00 65.38 171 SER A C 1
ATOM 1387 O O . SER A 1 171 ? 5.263 -2.119 -23.473 1.00 65.38 171 SER A O 1
ATOM 1389 N N . ILE A 1 172 ? 7.334 -2.702 -22.835 1.00 67.31 172 ILE A N 1
ATOM 1390 C CA . ILE A 1 172 ? 7.715 -1.370 -22.358 1.00 67.31 172 ILE A CA 1
ATOM 1391 C C . ILE A 1 172 ? 8.080 -0.511 -23.574 1.00 67.31 172 ILE A C 1
ATOM 1393 O O . ILE A 1 172 ? 9.028 -0.826 -24.294 1.00 67.31 172 ILE A O 1
ATOM 1397 N N . ALA A 1 173 ? 7.337 0.571 -23.800 1.00 64.88 173 ALA A N 1
ATOM 1398 C CA . ALA A 1 173 ? 7.681 1.585 -24.791 1.00 64.88 173 ALA A CA 1
ATOM 1399 C C . ALA A 1 173 ? 8.545 2.677 -24.144 1.00 64.88 173 ALA A C 1
ATOM 1401 O O . ALA A 1 173 ? 8.203 3.200 -23.084 1.00 64.88 173 ALA A O 1
ATOM 1402 N N . MET A 1 174 ? 9.661 3.028 -24.785 1.00 68.19 174 MET A N 1
ATOM 1403 C CA . MET A 1 174 ? 10.504 4.139 -24.341 1.00 68.19 174 MET A CA 1
ATOM 1404 C C . MET A 1 174 ? 9.840 5.462 -24.733 1.00 68.19 174 MET A C 1
ATOM 1406 O O . MET A 1 174 ? 9.438 5.626 -25.883 1.00 68.19 174 MET A O 1
ATOM 1410 N N . GLN A 1 175 ? 9.738 6.401 -23.795 1.00 65.50 175 GLN A N 1
ATOM 1411 C CA . GLN A 1 175 ? 9.369 7.781 -24.108 1.00 65.50 175 GLN A CA 1
ATOM 1412 C C . GLN A 1 175 ? 10.635 8.597 -24.379 1.00 65.50 175 GLN A C 1
ATOM 1414 O O . GLN A 1 175 ? 11.621 8.469 -23.652 1.00 65.50 175 GLN A O 1
ATOM 1419 N N . ASP A 1 176 ? 10.592 9.458 -25.397 1.00 62.31 176 ASP A N 1
ATOM 1420 C CA . ASP A 1 176 ? 11.669 10.398 -25.731 1.00 62.31 176 ASP A CA 1
ATOM 1421 C C . ASP A 1 176 ? 11.671 11.584 -24.749 1.00 62.31 176 ASP A C 1
ATOM 1423 O O . ASP A 1 176 ? 11.405 12.729 -25.116 1.00 62.31 176 ASP A O 1
ATOM 1427 N N . ASN A 1 177 ? 11.931 11.309 -23.470 1.00 63.25 177 ASN A N 1
ATOM 1428 C CA . ASN A 1 177 ? 12.118 12.326 -22.444 1.00 63.25 177 ASN A CA 1
ATOM 1429 C C . ASN A 1 177 ? 13.458 12.109 -21.721 1.00 63.25 177 ASN A C 1
ATOM 1431 O O . ASN A 1 177 ? 13.781 10.999 -21.308 1.00 63.25 177 ASN A O 1
ATOM 1435 N N . ASN A 1 178 ? 14.233 13.187 -21.575 1.00 63.62 178 ASN A N 1
ATOM 1436 C CA . ASN A 1 178 ? 15.514 13.200 -20.864 1.00 63.62 178 ASN A CA 1
ATOM 1437 C C . ASN A 1 178 ? 15.376 13.605 -19.384 1.00 63.62 178 ASN A C 1
ATOM 1439 O O . ASN A 1 178 ? 16.392 13.778 -18.705 1.00 63.62 178 ASN A O 1
ATOM 1443 N N . ASP A 1 179 ? 14.154 13.784 -18.881 1.00 71.88 179 ASP A N 1
ATOM 1444 C CA . ASP A 1 179 ? 13.910 14.101 -17.478 1.00 71.88 179 ASP A CA 1
ATOM 1445 C C . ASP A 1 179 ? 14.345 12.944 -16.567 1.00 71.88 179 ASP A C 1
ATOM 1447 O O . ASP A 1 179 ? 13.981 11.783 -16.757 1.00 71.88 179 ASP A O 1
ATOM 1451 N N . LEU A 1 180 ? 15.141 13.273 -15.548 1.00 72.19 180 LEU A N 1
ATOM 1452 C CA . LEU A 1 180 ? 15.610 12.310 -14.559 1.00 72.19 180 LEU A CA 1
ATOM 1453 C C . LEU A 1 180 ? 14.687 12.317 -13.342 1.00 72.19 180 LEU A C 1
ATOM 1455 O O . LEU A 1 180 ? 14.669 13.279 -12.573 1.00 72.19 180 LEU A O 1
ATOM 1459 N N . THR A 1 181 ? 13.990 11.208 -13.118 1.00 74.75 181 THR A N 1
ATOM 1460 C CA . THR A 1 181 ? 13.216 10.981 -11.893 1.00 74.75 181 THR A CA 1
ATOM 1461 C C . THR A 1 181 ? 14.104 10.304 -10.843 1.00 74.75 181 THR A C 1
ATOM 1463 O O . THR A 1 181 ? 14.525 9.162 -11.055 1.00 74.75 181 THR A O 1
ATOM 1466 N N . PRO A 1 182 ? 14.417 10.947 -9.700 1.00 79.06 182 PRO A N 1
ATOM 1467 C CA . PRO A 1 182 ? 15.111 10.267 -8.613 1.00 79.06 182 PRO A CA 1
ATOM 1468 C C . PRO A 1 182 ? 14.204 9.170 -8.048 1.00 79.06 182 PRO A C 1
ATOM 1470 O O . PRO A 1 182 ? 13.103 9.443 -7.576 1.00 79.06 182 PRO A O 1
ATOM 1473 N N . TRP A 1 183 ? 14.674 7.924 -8.080 1.00 82.81 183 TRP A N 1
ATOM 1474 C CA . TRP A 1 183 ? 13.928 6.769 -7.584 1.00 82.81 183 TRP A CA 1
ATOM 1475 C C . TRP A 1 183 ? 14.825 5.821 -6.797 1.00 82.81 183 TRP A C 1
ATOM 1477 O O . TRP A 1 183 ? 16.043 5.806 -6.984 1.00 82.81 183 TRP A O 1
ATOM 1487 N N . ILE A 1 184 ? 14.228 5.002 -5.930 1.00 82.75 184 ILE A N 1
ATOM 1488 C CA . ILE A 1 184 ? 14.948 3.979 -5.166 1.00 82.75 184 ILE A CA 1
ATOM 1489 C C . ILE A 1 184 ? 15.124 2.742 -6.059 1.00 82.75 184 ILE A C 1
ATOM 1491 O O . ILE A 1 184 ? 14.140 2.072 -6.367 1.00 82.75 184 ILE A O 1
ATOM 1495 N N . PRO A 1 185 ? 16.358 2.380 -6.461 1.00 80.81 185 PRO A N 1
ATOM 1496 C CA . PRO A 1 185 ? 16.593 1.229 -7.335 1.00 80.81 185 PRO A CA 1
ATOM 1497 C C . PRO A 1 185 ? 16.729 -0.090 -6.553 1.00 80.81 185 PRO A C 1
ATOM 1499 O O . PRO A 1 185 ? 16.961 -1.151 -7.133 1.00 80.81 185 PRO A O 1
ATOM 1502 N N . VAL A 1 186 ? 16.668 -0.021 -5.221 1.00 83.38 186 VAL A N 1
ATOM 1503 C CA . VAL A 1 186 ? 16.846 -1.158 -4.321 1.00 83.38 186 VAL A CA 1
ATOM 1504 C C . VAL A 1 186 ? 15.527 -1.904 -4.181 1.00 83.38 186 VAL A C 1
ATOM 1506 O O . VAL A 1 186 ? 14.528 -1.330 -3.757 1.00 83.38 186 VAL A O 1
ATOM 1509 N N . ASN A 1 187 ? 15.544 -3.210 -4.445 1.00 81.31 187 ASN A N 1
ATOM 1510 C CA . ASN A 1 187 ? 14.469 -4.097 -4.015 1.00 81.31 187 ASN A CA 1
ATOM 1511 C C . ASN A 1 187 ? 14.721 -4.516 -2.552 1.00 81.31 187 ASN A C 1
ATOM 1513 O O . ASN A 1 187 ? 15.657 -5.282 -2.315 1.00 81.31 187 ASN A O 1
ATOM 1517 N N . PRO A 1 188 ? 13.911 -4.070 -1.572 1.00 77.44 188 PRO A N 1
ATOM 1518 C CA . PRO A 1 188 ? 14.144 -4.384 -0.162 1.00 77.44 188 PRO A CA 1
ATOM 1519 C C . PRO A 1 188 ? 13.936 -5.868 0.178 1.00 77.44 188 PRO A C 1
ATOM 1521 O O . PRO A 1 188 ? 14.418 -6.314 1.213 1.00 77.44 188 PRO A O 1
ATOM 1524 N N . LEU A 1 189 ? 13.254 -6.643 -0.677 1.00 78.31 189 LEU A N 1
ATOM 1525 C CA . LEU A 1 189 ? 13.111 -8.093 -0.499 1.00 78.31 189 LEU A CA 1
ATOM 1526 C C . LEU A 1 189 ? 14.354 -8.869 -0.961 1.00 78.31 189 LEU A C 1
ATOM 1528 O O . LEU A 1 189 ? 14.615 -9.963 -0.472 1.00 78.31 189 LEU A O 1
ATOM 1532 N N . HIS A 1 190 ? 15.119 -8.303 -1.900 1.00 83.00 190 HIS A N 1
ATOM 1533 C CA . HIS A 1 190 ? 16.336 -8.902 -2.462 1.00 83.00 190 HIS A CA 1
ATOM 1534 C C . HIS A 1 190 ? 17.438 -7.844 -2.564 1.00 83.00 190 HIS A C 1
ATOM 1536 O O . HIS A 1 190 ? 17.801 -7.439 -3.675 1.00 83.00 190 HIS A O 1
ATOM 1542 N N . PRO A 1 191 ? 17.941 -7.350 -1.417 1.00 83.31 191 PRO A N 1
ATOM 1543 C CA . PRO A 1 191 ? 18.963 -6.317 -1.398 1.00 83.31 191 PRO A CA 1
ATOM 1544 C C . PRO A 1 191 ? 20.244 -6.828 -2.066 1.00 83.31 191 PRO A C 1
ATOM 1546 O O . PRO A 1 191 ? 20.803 -7.853 -1.682 1.00 83.31 191 PRO A O 1
ATOM 1549 N N . GLN A 1 192 ? 20.706 -6.103 -3.083 1.00 85.56 192 GLN A N 1
ATOM 1550 C CA . GLN A 1 192 ? 21.957 -6.391 -3.789 1.00 85.56 192 GLN A CA 1
ATOM 1551 C C . GLN A 1 192 ? 23.097 -5.672 -3.070 1.00 85.56 192 GLN A C 1
ATOM 1553 O O . GLN A 1 192 ? 23.464 -4.561 -3.457 1.00 85.56 192 GLN A O 1
ATOM 1558 N N . VAL A 1 193 ? 23.617 -6.267 -1.995 1.00 87.62 193 VAL A N 1
ATOM 1559 C CA . VAL A 1 193 ? 24.623 -5.641 -1.116 1.00 87.62 193 VAL A CA 1
ATOM 1560 C C . VAL A 1 193 ? 25.900 -5.286 -1.883 1.00 87.62 193 VAL A C 1
ATOM 1562 O O . VAL A 1 193 ? 26.512 -4.259 -1.613 1.00 87.62 193 VAL A O 1
ATOM 1565 N N . GLU A 1 194 ? 26.271 -6.059 -2.901 1.00 90.81 194 GLU A N 1
ATOM 1566 C CA . GLU A 1 194 ? 27.446 -5.789 -3.737 1.00 90.81 194 GLU A CA 1
ATOM 1567 C C . GLU A 1 194 ? 27.302 -4.480 -4.526 1.00 90.81 194 GLU A C 1
ATOM 1569 O O . GLU A 1 194 ? 28.281 -3.768 -4.738 1.00 90.81 194 GLU A O 1
ATOM 1574 N N . LYS A 1 195 ? 26.076 -4.154 -4.954 1.00 88.25 195 LYS A N 1
ATOM 1575 C CA . LYS A 1 195 ? 25.760 -2.938 -5.718 1.00 88.25 195 LYS A CA 1
ATOM 1576 C C . LYS A 1 195 ? 25.364 -1.771 -4.810 1.00 88.25 195 LYS A C 1
ATOM 1578 O O . LYS A 1 195 ? 25.649 -0.620 -5.130 1.00 88.25 195 LYS A O 1
ATOM 1583 N N . TYR A 1 196 ? 24.718 -2.066 -3.685 1.00 89.44 196 TYR A N 1
ATOM 1584 C CA . TYR A 1 196 ? 24.212 -1.099 -2.714 1.00 89.44 196 TYR A CA 1
ATOM 1585 C C . TYR A 1 196 ? 24.632 -1.509 -1.289 1.00 89.44 196 TYR A C 1
ATOM 1587 O O . TYR A 1 196 ? 23.802 -2.019 -0.532 1.00 89.44 196 TYR A O 1
ATOM 1595 N N . PRO A 1 197 ? 25.895 -1.284 -0.880 1.00 88.75 197 PRO A N 1
ATOM 1596 C CA . PRO A 1 197 ? 26.444 -1.828 0.370 1.00 88.75 197 PRO A CA 1
ATOM 1597 C C . PRO A 1 197 ? 25.671 -1.450 1.632 1.00 88.75 197 PRO A C 1
ATOM 1599 O O . PRO A 1 197 ? 25.511 -2.273 2.530 1.00 88.75 197 PRO A O 1
ATOM 1602 N N . LEU A 1 198 ? 25.112 -0.237 1.680 1.00 85.00 198 LEU A N 1
ATOM 1603 C CA . LEU A 1 198 ? 24.335 0.245 2.826 1.00 85.00 198 LEU A CA 1
ATOM 1604 C C . LEU A 1 198 ? 23.019 -0.519 3.036 1.00 85.00 198 LEU A C 1
ATOM 1606 O O . LEU A 1 198 ? 22.438 -0.457 4.117 1.00 85.00 198 LEU A O 1
ATOM 1610 N N . THR A 1 199 ? 22.567 -1.296 2.046 1.00 87.56 199 THR A N 1
ATOM 1611 C CA . THR A 1 199 ? 21.366 -2.132 2.188 1.00 87.56 199 THR A CA 1
ATOM 1612 C C . THR A 1 199 ? 21.526 -3.240 3.225 1.00 87.56 199 THR A C 1
ATOM 1614 O O . THR A 1 199 ? 20.523 -3.708 3.756 1.00 87.56 199 THR A O 1
ATOM 1617 N N . LYS A 1 200 ? 22.768 -3.585 3.605 1.00 85.44 200 LYS A N 1
ATOM 1618 C CA . LYS A 1 200 ? 23.069 -4.500 4.720 1.00 85.44 200 LYS A CA 1
ATOM 1619 C C . LYS A 1 200 ? 22.482 -4.032 6.064 1.00 85.44 200 LYS A C 1
ATOM 1621 O O . LYS A 1 200 ? 22.299 -4.849 6.958 1.00 85.44 200 LYS A O 1
ATOM 1626 N N . HIS A 1 201 ? 22.183 -2.736 6.207 1.00 83.12 201 HIS A N 1
ATOM 1627 C CA . HIS A 1 201 ? 21.593 -2.161 7.421 1.00 83.12 201 HIS A CA 1
ATOM 1628 C C . HIS A 1 201 ? 20.065 -2.077 7.395 1.00 83.12 201 HIS A C 1
ATOM 1630 O O . HIS A 1 201 ? 19.484 -1.677 8.407 1.00 83.12 201 HIS A O 1
ATOM 1636 N N . LEU A 1 202 ? 19.415 -2.414 6.272 1.00 82.62 202 LEU A N 1
ATOM 1637 C CA . LEU A 1 202 ? 17.959 -2.372 6.168 1.00 82.62 202 LEU A CA 1
ATOM 1638 C C . LEU A 1 202 ? 17.325 -3.340 7.166 1.00 82.62 202 LEU A C 1
ATOM 1640 O O . LEU A 1 202 ? 17.714 -4.501 7.269 1.00 82.62 202 LEU A O 1
ATOM 1644 N N . GLN A 1 203 ? 16.304 -2.857 7.865 1.00 80.81 203 GLN A N 1
ATOM 1645 C CA . GLN A 1 203 ? 15.475 -3.655 8.762 1.00 80.81 203 GLN A CA 1
ATOM 1646 C C . GLN A 1 203 ? 14.009 -3.369 8.440 1.00 80.81 203 GLN A C 1
ATOM 1648 O O . GLN A 1 203 ? 13.377 -2.545 9.100 1.00 80.81 203 GLN A O 1
ATOM 1653 N N . PRO A 1 204 ? 13.477 -3.965 7.359 1.00 84.94 204 PRO A N 1
ATOM 1654 C CA . PRO A 1 204 ? 12.107 -3.708 6.954 1.00 84.94 204 PRO A CA 1
ATOM 1655 C C . PRO A 1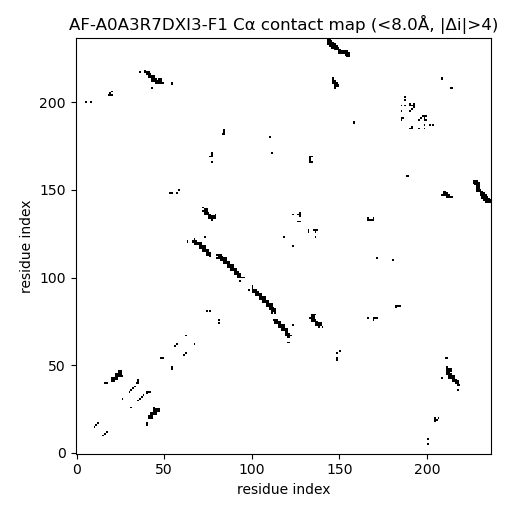 204 ? 11.137 -4.229 8.017 1.00 84.94 204 PRO A C 1
ATOM 1657 O O . PRO A 1 204 ? 11.237 -5.373 8.462 1.00 84.94 204 PRO A O 1
ATOM 1660 N N . LEU A 1 205 ? 10.158 -3.402 8.379 1.00 86.31 205 LEU A N 1
ATOM 1661 C CA . LEU A 1 205 ? 8.993 -3.865 9.123 1.00 86.31 205 LEU A CA 1
ATOM 1662 C C . LEU A 1 205 ? 8.003 -4.460 8.134 1.00 86.31 205 LEU A C 1
ATOM 1664 O O . LEU A 1 205 ? 7.491 -3.765 7.257 1.00 86.31 205 LEU A O 1
ATOM 1668 N N . VAL A 1 206 ? 7.759 -5.759 8.271 1.00 88.38 206 VAL A N 1
ATOM 1669 C CA . VAL A 1 206 ? 6.828 -6.495 7.419 1.00 88.38 206 VAL A CA 1
ATOM 1670 C C . VAL A 1 206 ? 5.545 -6.730 8.194 1.00 88.38 206 VAL A C 1
ATOM 1672 O O . VAL A 1 206 ? 5.568 -7.250 9.311 1.00 88.38 206 VAL A O 1
ATOM 1675 N N . VAL A 1 207 ? 4.422 -6.347 7.597 1.00 88.12 207 VAL A N 1
ATOM 1676 C CA . VAL A 1 207 ? 3.105 -6.568 8.176 1.00 88.12 207 VAL A CA 1
ATOM 1677 C C . VAL A 1 207 ? 2.098 -6.933 7.096 1.00 88.12 207 VAL A C 1
ATOM 1679 O O . VAL A 1 207 ? 2.176 -6.446 5.970 1.00 88.12 207 VAL A O 1
ATOM 1682 N N . THR A 1 208 ? 1.149 -7.785 7.463 1.00 90.62 208 THR A N 1
ATOM 1683 C CA . THR A 1 208 ? -0.044 -8.090 6.672 1.00 90.62 208 THR A CA 1
ATOM 1684 C C . THR A 1 208 ? -1.223 -7.382 7.320 1.00 90.62 208 THR A C 1
ATOM 1686 O O . THR A 1 208 ? -1.365 -7.465 8.540 1.00 90.62 208 THR A O 1
ATOM 1689 N N . LEU A 1 209 ? -2.018 -6.671 6.519 1.00 89.62 209 LEU A N 1
ATOM 1690 C CA . LEU A 1 209 ? -3.287 -6.094 6.953 1.00 89.62 209 LEU A CA 1
ATOM 1691 C C . LEU A 1 209 ? -4.419 -7.038 6.584 1.00 89.62 209 LEU A C 1
ATOM 1693 O O . LEU A 1 209 ? -4.523 -7.475 5.437 1.00 89.62 209 LEU A O 1
ATOM 1697 N N . GLU A 1 210 ? -5.259 -7.325 7.566 1.00 91.06 210 GLU A N 1
ATOM 1698 C CA . GLU A 1 210 ? -6.473 -8.103 7.376 1.00 91.06 210 GLU A CA 1
ATOM 1699 C C . GLU A 1 210 ? -7.670 -7.200 7.053 1.00 91.06 210 GLU A C 1
ATOM 1701 O O . GLU A 1 210 ? -7.633 -5.975 7.200 1.00 91.06 210 GLU A O 1
ATOM 1706 N N . ALA A 1 211 ? -8.765 -7.809 6.592 1.00 88.69 211 ALA A N 1
ATOM 1707 C CA . ALA A 1 211 ? -9.995 -7.067 6.342 1.00 88.69 211 ALA A CA 1
ATOM 1708 C C . ALA A 1 211 ? -10.490 -6.377 7.626 1.00 88.69 211 ALA A C 1
ATOM 1710 O O . ALA A 1 211 ? -10.618 -7.016 8.669 1.00 88.69 211 ALA A O 1
ATOM 1711 N N . GLY A 1 212 ? -10.786 -5.080 7.531 1.00 90.12 212 GLY A N 1
ATOM 1712 C CA . GLY A 1 212 ? -11.250 -4.268 8.663 1.00 90.12 212 GLY A CA 1
ATOM 1713 C C . GLY A 1 212 ? -10.141 -3.692 9.551 1.00 90.12 212 GLY A C 1
ATOM 1714 O O . GLY A 1 212 ? -10.438 -2.880 10.429 1.00 90.12 212 GLY A O 1
ATOM 1715 N N . GLU A 1 213 ? -8.874 -4.048 9.317 1.00 93.75 213 GLU A N 1
ATOM 1716 C CA . GLU A 1 213 ? -7.731 -3.396 9.961 1.00 93.75 213 GLU A CA 1
ATOM 1717 C C . GLU A 1 213 ? -7.375 -2.072 9.257 1.00 93.75 213 GLU A C 1
ATOM 1719 O O . GLU A 1 213 ? -7.409 -1.962 8.029 1.00 93.75 213 GLU A O 1
ATOM 1724 N N . THR A 1 214 ? -6.975 -1.063 10.034 1.00 94.06 214 THR A N 1
ATOM 1725 C CA . THR A 1 214 ? -6.440 0.207 9.518 1.00 94.06 214 THR A CA 1
ATOM 1726 C C . THR A 1 214 ? -4.967 0.332 9.871 1.00 94.06 214 THR A C 1
ATOM 1728 O O . THR A 1 214 ? -4.614 0.283 11.045 1.00 94.06 214 THR A O 1
ATOM 1731 N N . LEU A 1 215 ? -4.095 0.579 8.895 1.00 94.38 215 LEU A N 1
ATOM 1732 C CA . LEU A 1 215 ? -2.711 0.970 9.170 1.00 94.38 215 LEU A CA 1
ATOM 1733 C C . LEU A 1 215 ? -2.603 2.490 9.277 1.00 94.38 215 LEU A C 1
ATOM 1735 O O . LEU A 1 215 ? -2.847 3.200 8.305 1.00 94.38 215 LEU A O 1
ATOM 1739 N N . TYR A 1 216 ? -2.150 2.985 10.424 1.00 95.31 216 TYR A N 1
ATOM 1740 C CA . TYR A 1 216 ? -1.523 4.297 10.479 1.00 95.31 216 TYR A CA 1
ATOM 1741 C C . TYR A 1 216 ? -0.087 4.170 9.972 1.00 95.31 216 TYR A C 1
ATOM 1743 O O . TYR A 1 216 ? 0.773 3.602 10.651 1.00 95.31 216 TYR A O 1
ATOM 1751 N N . LEU A 1 217 ? 0.152 4.700 8.774 1.00 92.81 217 LEU A N 1
ATOM 1752 C CA . LEU A 1 217 ? 1.475 4.844 8.186 1.00 92.81 217 LEU A CA 1
ATOM 1753 C C . LEU A 1 217 ? 1.944 6.296 8.385 1.00 92.81 217 LEU A C 1
AT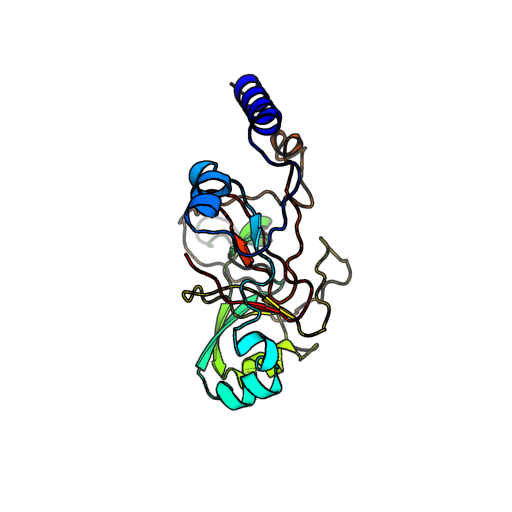OM 1755 O O . LEU A 1 217 ? 1.373 7.199 7.773 1.00 92.81 217 LEU A O 1
ATOM 1759 N N . PRO A 1 218 ? 2.940 6.557 9.248 1.00 92.06 218 PRO A N 1
ATOM 1760 C CA . PRO A 1 218 ? 3.367 7.918 9.531 1.00 92.06 218 PRO A CA 1
ATOM 1761 C C . PRO A 1 218 ? 4.038 8.573 8.320 1.00 92.06 218 PRO A C 1
ATOM 1763 O O . PRO A 1 218 ? 4.612 7.908 7.456 1.00 92.06 218 PRO A O 1
ATOM 1766 N N . SER A 1 219 ? 4.037 9.905 8.293 1.00 88.38 219 SER A N 1
ATOM 1767 C CA . SER A 1 219 ? 4.739 10.670 7.261 1.00 88.38 219 SER A CA 1
ATOM 1768 C C . SER A 1 219 ? 6.220 10.288 7.184 1.00 88.38 219 SER A C 1
ATOM 1770 O O . SER A 1 219 ? 6.853 10.054 8.216 1.00 88.38 219 SER A O 1
ATOM 1772 N N . LEU A 1 220 ? 6.763 10.296 5.960 1.00 87.62 220 LEU A N 1
ATOM 1773 C CA . LEU A 1 220 ? 8.165 10.001 5.621 1.00 87.62 220 LEU A CA 1
ATOM 1774 C C . LEU A 1 220 ? 8.606 8.538 5.809 1.00 87.62 220 LEU A C 1
ATOM 1776 O O . LEU A 1 220 ? 9.781 8.228 5.614 1.00 87.62 220 LEU A O 1
ATOM 1780 N N . TRP A 1 221 ? 7.686 7.620 6.114 1.00 87.88 221 TRP A N 1
ATOM 1781 C CA . TRP A 1 221 ? 7.989 6.192 6.105 1.00 87.88 221 TRP A CA 1
ATOM 1782 C C . TRP A 1 221 ? 8.055 5.647 4.676 1.00 87.88 221 TRP A C 1
ATOM 1784 O O . TRP A 1 221 ? 7.060 5.628 3.944 1.00 87.88 221 TRP A O 1
ATOM 1794 N N . TYR A 1 222 ? 9.231 5.141 4.294 1.00 89.56 222 TYR A N 1
ATOM 1795 C CA . TYR A 1 222 ? 9.366 4.323 3.093 1.00 89.56 222 TYR A CA 1
ATOM 1796 C C . TYR A 1 222 ? 8.528 3.058 3.246 1.00 89.56 222 TYR A C 1
ATOM 1798 O O . TYR A 1 222 ? 8.621 2.353 4.251 1.00 89.56 222 TYR A O 1
ATOM 1806 N N . HIS A 1 223 ? 7.722 2.760 2.237 1.00 86.19 223 HIS A N 1
ATOM 1807 C CA . HIS A 1 223 ? 6.836 1.611 2.250 1.00 86.19 223 HIS A CA 1
ATOM 1808 C C . HIS A 1 223 ? 6.773 0.972 0.868 1.00 86.19 223 HIS A C 1
ATOM 1810 O O . HIS A 1 223 ? 6.978 1.613 -0.160 1.00 86.19 223 HIS A O 1
ATOM 1816 N N . ARG A 1 224 ? 6.486 -0.326 0.868 1.00 82.44 224 ARG A N 1
ATOM 1817 C CA . ARG A 1 224 ? 6.179 -1.111 -0.322 1.00 82.44 224 ARG A CA 1
ATOM 1818 C C . ARG A 1 224 ? 4.921 -1.902 -0.015 1.00 82.44 224 ARG A C 1
ATOM 1820 O O . ARG A 1 224 ? 4.906 -2.660 0.952 1.00 82.44 224 ARG A O 1
ATOM 1827 N N . ALA A 1 225 ? 3.895 -1.735 -0.838 1.00 84.00 225 ALA A N 1
ATOM 1828 C CA . ALA A 1 225 ? 2.659 -2.492 -0.724 1.00 84.00 225 ALA A CA 1
ATOM 1829 C C . ALA A 1 225 ? 2.682 -3.713 -1.653 1.00 84.00 225 ALA A C 1
ATOM 1831 O O . ALA A 1 225 ? 3.291 -3.712 -2.723 1.00 84.00 225 ALA A O 1
ATOM 1832 N N . THR A 1 226 ? 2.038 -4.790 -1.224 1.00 82.06 226 THR A N 1
ATOM 1833 C CA . THR A 1 226 ? 1.736 -5.958 -2.056 1.00 82.06 226 THR A CA 1
ATOM 1834 C C . THR A 1 226 ? 0.400 -6.505 -1.582 1.00 82.06 226 THR A C 1
ATOM 1836 O O . THR A 1 226 ? 0.164 -6.587 -0.378 1.00 82.06 226 THR A O 1
ATOM 1839 N N . GLN A 1 227 ? -0.470 -6.860 -2.519 1.00 79.94 227 GLN A N 1
ATOM 1840 C CA . GLN A 1 227 ? -1.748 -7.494 -2.224 1.00 79.94 227 GLN A CA 1
ATOM 1841 C C . GLN A 1 227 ? -1.570 -9.003 -2.368 1.00 79.94 227 GLN A C 1
ATOM 1843 O O . GLN A 1 227 ? -1.075 -9.479 -3.384 1.00 79.94 227 GLN A O 1
ATOM 1848 N N . LEU A 1 228 ? -1.909 -9.758 -1.322 1.00 76.19 228 LEU A N 1
ATOM 1849 C CA . LEU A 1 228 ? -1.785 -11.220 -1.340 1.00 76.19 228 LEU A CA 1
ATOM 1850 C C . LEU A 1 228 ? -2.971 -11.878 -2.041 1.00 76.19 228 LEU A C 1
ATOM 1852 O O . LEU A 1 228 ? -2.858 -13.001 -2.541 1.00 76.19 228 LEU A O 1
ATOM 1856 N N . THR A 1 229 ? -4.103 -11.175 -2.060 1.00 80.19 229 THR A N 1
ATOM 1857 C CA . THR A 1 229 ? -5.319 -11.607 -2.730 1.00 80.19 229 THR A CA 1
ATOM 1858 C C . THR A 1 229 ? -6.045 -10.447 -3.405 1.00 80.19 229 THR A C 1
ATOM 1860 O O . THR A 1 229 ? -5.619 -9.298 -3.274 1.00 80.19 229 THR A O 1
ATOM 1863 N N . GLU A 1 230 ? -7.142 -10.732 -4.107 1.00 84.75 230 GLU A N 1
ATOM 1864 C CA . GLU A 1 230 ? -8.081 -9.705 -4.558 1.00 84.75 230 GLU A CA 1
ATOM 1865 C C . GLU A 1 230 ? -8.518 -8.822 -3.378 1.00 84.75 230 GLU A C 1
ATOM 1867 O O . GLU A 1 230 ? -9.130 -9.270 -2.405 1.00 84.75 230 GLU A O 1
ATOM 1872 N N . THR A 1 231 ? -8.120 -7.553 -3.454 1.00 84.12 231 THR A N 1
ATOM 1873 C CA . THR A 1 231 ? -8.176 -6.616 -2.335 1.00 84.12 231 THR A CA 1
ATOM 1874 C C . THR A 1 231 ? -8.827 -5.323 -2.792 1.00 84.12 231 THR A C 1
ATOM 1876 O O . THR A 1 231 ? -8.351 -4.688 -3.731 1.00 84.12 231 THR A O 1
ATOM 1879 N N . VAL A 1 232 ? -9.854 -4.879 -2.072 1.00 88.25 232 VAL A N 1
ATOM 1880 C CA . VAL A 1 232 ? -10.428 -3.538 -2.253 1.00 88.25 232 VAL A CA 1
ATOM 1881 C C . VAL A 1 232 ? -9.962 -2.648 -1.121 1.00 88.25 232 VAL A C 1
ATOM 1883 O O . VAL A 1 232 ? -10.156 -3.028 0.028 1.00 88.25 232 VAL A O 1
ATOM 1886 N N . ALA A 1 233 ? -9.375 -1.485 -1.422 1.00 82.75 233 ALA A N 1
ATOM 1887 C CA . ALA A 1 233 ? -8.735 -0.634 -0.428 1.00 82.75 233 ALA A CA 1
ATOM 1888 C C . ALA A 1 233 ? -9.327 0.825 -0.347 1.00 82.75 233 ALA A C 1
ATOM 1890 O O . ALA A 1 233 ? -9.378 1.449 -1.394 1.00 82.75 233 ALA A O 1
ATOM 1891 N N . VAL A 1 234 ? -9.663 1.404 0.849 1.00 80.75 234 VAL A N 1
ATOM 1892 C CA . VAL A 1 234 ? -9.899 2.861 1.260 1.00 80.75 234 VAL A CA 1
ATOM 1893 C C . VAL A 1 234 ? -9.077 3.695 2.416 1.00 80.75 234 VAL A C 1
ATOM 1895 O O . VAL A 1 234 ? -9.312 3.510 3.575 1.00 80.75 234 VAL A O 1
ATOM 1898 N N . ASN A 1 235 ? -8.234 4.750 2.202 1.00 81.50 235 ASN A N 1
ATOM 1899 C CA . ASN A 1 235 ? -7.081 5.462 2.897 1.00 81.50 235 ASN A CA 1
ATOM 1900 C C . ASN A 1 235 ? -7.350 6.954 3.125 1.00 81.50 235 ASN A C 1
ATOM 1902 O O . ASN A 1 235 ? -8.008 7.655 2.368 1.00 81.50 235 ASN A O 1
ATOM 1906 N N . TYR A 1 236 ? -6.658 7.556 4.068 1.00 81.25 236 TYR A N 1
ATOM 1907 C CA . TYR A 1 236 ? -6.753 9.000 4.249 1.00 81.25 236 TYR A CA 1
ATOM 1908 C C . TYR A 1 236 ? -5.344 9.588 4.281 1.00 81.25 236 TYR A C 1
ATOM 1910 O O . TYR A 1 236 ? -4.516 9.113 5.056 1.00 81.25 236 TYR A O 1
ATOM 1918 N N . TRP A 1 237 ? -5.085 10.545 3.380 1.00 79.00 237 TRP A N 1
ATOM 1919 C CA . TRP A 1 237 ? -3.858 11.349 3.319 1.00 79.00 237 TRP A CA 1
ATOM 1920 C C . TRP A 1 237 ? -4.154 12.741 3.861 1.00 79.00 237 TRP A C 1
ATOM 1922 O O . TRP A 1 237 ? -5.208 13.293 3.462 1.00 79.00 237 TRP A O 1
#